Protein AF-A0A1Y1IN72-F1 (afdb_monomer)

Mean predicted aligned error: 14.75 Å

Foldseek 3Di:
DVVQCPDPVSVVVVVVVVVLVVVVVVVVVVCVVVVVDDPDPPQFDLRPQWAFPVGDRLQVQLVNGQVLLQCLLCVQQPPDDGQHFPDSLLLLQLLEDPQLVVGTRHPHHLQVLLVQLLVLLLVLLLVVLCVVCVPDDPVLSVLLSCVCLDLVNQLVSLVVSVSLSRRRHDPVCVVVVVSNDSNSSSSSSSSSSSSCCSGPNSVSSNSRCVSSVVPDDCPVSVPPLVLLVVQQLLLVLVQVVCVVVVQADPVFRVLSGWDKDFPDWDQDPVRAIWTKIFIGHNNDTQAIAIDSDPVSRVSRNSVSSVVSCVVPNDDQGQTPVGTDGDDPVRSVVSSVD

Solvent-accessible surface area (backbone atoms only — not comparable to full-atom values): 18357 Å² total; per-residue (Å²): 112,72,78,55,64,73,35,71,67,51,42,49,52,50,50,52,52,50,51,52,54,47,52,50,51,51,50,54,49,53,31,49,75,68,68,62,66,76,92,65,90,52,82,82,65,77,66,87,62,40,41,31,96,86,69,51,49,56,42,67,79,25,60,54,45,59,68,46,50,36,46,38,58,34,67,65,45,66,97,60,89,78,64,73,83,82,55,62,67,50,49,53,18,14,30,20,42,66,64,22,60,82,65,35,57,63,94,55,45,16,68,70,28,19,62,51,5,48,56,52,48,48,54,50,51,52,51,52,50,51,71,75,41,76,90,58,55,69,76,55,54,52,52,49,48,54,59,58,74,29,49,74,45,35,18,46,52,21,52,76,51,46,43,52,54,39,50,39,56,30,70,70,45,52,77,68,43,44,51,72,32,46,64,53,25,22,48,35,38,25,1,42,46,21,28,39,34,76,66,65,27,68,70,48,39,44,55,52,45,48,49,59,57,72,69,50,88,55,71,79,64,70,54,76,66,58,23,50,59,54,49,41,50,52,35,49,49,52,49,52,54,36,38,75,69,70,40,39,51,99,90,57,56,74,52,46,46,73,42,78,44,76,79,48,72,47,82,40,97,80,87,42,58,21,29,33,19,33,24,30,39,59,88,38,76,46,22,52,19,68,23,79,43,62,75,56,3,44,26,39,2,23,42,37,24,48,50,42,32,73,76,69,45,66,70,66,38,82,40,84,84,41,73,44,71,71,53,67,77,56,51,55,50,58,74,74,108

Nearest PDB structures (foldseek):
  7r97-assembly1_B  TM=5.834E-01  e=1.270E-12  Escherichia coli K-12
  1o0w-assembly1_A  TM=5.438E-01  e=2.425E-12  Thermotoga maritima
  3o2r-assembly2_D  TM=9.043E-01  e=8.403E-08  Campylobacter jejuni subsp. jejuni NCTC 11168 = ATCC 700819
  3n3w-assembly1_B  TM=8.722E-01  e=5.369E-08  Campylobacter jejuni subsp. jejuni NCTC 11168 = ATCC 700819
  2a11-assembly1_A-2  TM=8.617E-01  e=1.773E-07  Mycobacterium tuberculosis

pLDDT: mean 80.73, std 16.39, range [38.78, 98.56]

Secondary structure (DSSP, 8-state):
-HHHHS-HHHHHHHHHHHHHHHHHHHHHHHHHHTT---SS--TT---TT-B-TTS-BHHHHTT-SHHHHHHHHTSS--SSPPP--S-HHHHHHHTB-GGGGGTS--S--SHHHHHHHHHHHHHHHHHHHHHH-TTS-HHHHHHHHHHHSSHHHHHHHHHHHTHHHH-B--HHHHHTTGGG-HHHHHHHHHHHHHHHHHHH-HHHHHHHHHHHHHTS--HHHHS---HHHHHHHHHHHHHHHHHHTTS--TTS-GGGS-EEEEEEEEE-TTSSEEEEEEEEETTEEEEEEEESSHHHHHHHHHHHHHHHHHHH-SPPEEETTEEEPPPHHHHHHHHH-

Organism: Klebsormidium nitens (NCBI:txid105231)

InterPro domains:
  IPR000999 Ribonuclease III domain [PF14622] (91-210)
  IPR000999 Ribonuclease III domain [PS00517] (111-119)
  IPR000999 Ribonuclease III domain [PS50142] (70-201)
  IPR000999 Ribonuclease III domain [SM00535] (89-222)
  IPR000999 Ribonuclease III domain [cd00593] (91-213)
  IPR011907 Ribonuclease III [MF_00104] (73-306)
  IPR014720 Double-stranded RNA-binding domain [PS50137] (226-311)
  IPR036389 Ribonuclease III, endonuclease domain superfamily [G3DSA:1.10.1520.10] (85-217)
  IPR036389 Ribonuclease III, endonuclease domain superfamily [SSF69065] (83-214)

Structure (mmCIF, N/CA/C/O backbone):
data_AF-A0A1Y1IN72-F1
#
_entry.id   AF-A0A1Y1IN72-F1
#
loop_
_atom_site.group_PDB
_atom_site.id
_atom_site.type_symbol
_atom_site.label_atom_id
_atom_site.label_alt_id
_atom_site.label_comp_id
_atom_site.label_asym_id
_atom_site.label_entity_id
_atom_site.label_seq_id
_atom_site.pdbx_PDB_ins_code
_atom_site.Cartn_x
_atom_site.Cartn_y
_atom_site.Cartn_z
_atom_site.occupancy
_atom_site.B_iso_or_equiv
_atom_site.auth_seq_id
_atom_site.auth_comp_id
_atom_site.auth_asym_id
_atom_site.auth_atom_id
_atom_site.pdbx_PDB_model_num
ATOM 1 N N . MET A 1 1 ? -21.114 24.548 -24.975 1.00 48.91 1 MET A N 1
ATOM 2 C CA . MET A 1 1 ? -19.750 25.076 -24.731 1.00 48.91 1 MET A CA 1
ATOM 3 C C . MET A 1 1 ? -19.696 26.055 -23.565 1.00 48.91 1 MET A C 1
ATOM 5 O O . MET A 1 1 ? -19.002 25.725 -22.622 1.00 48.91 1 MET A O 1
ATOM 9 N N . ARG A 1 2 ? -20.436 27.182 -23.555 1.00 53.28 2 ARG A N 1
ATOM 10 C CA . ARG A 1 2 ? -20.442 28.113 -22.397 1.00 53.28 2 ARG A CA 1
ATOM 11 C C . ARG A 1 2 ? -20.859 27.447 -21.072 1.00 53.28 2 ARG A C 1
ATOM 13 O O . ARG A 1 2 ? -20.099 27.508 -20.126 1.00 53.28 2 ARG A O 1
ATOM 20 N N . ALA A 1 3 ? -21.935 26.657 -21.068 1.00 53.91 3 ALA A N 1
ATOM 21 C CA . ALA A 1 3 ? -22.391 25.939 -19.867 1.00 53.91 3 ALA A CA 1
ATOM 22 C C . ALA A 1 3 ? -21.428 24.852 -19.326 1.00 53.91 3 ALA A C 1
ATOM 24 O O . ALA A 1 3 ? -21.566 24.446 -18.182 1.00 53.91 3 ALA A O 1
ATOM 25 N N . LEU A 1 4 ? -20.462 24.370 -20.127 1.00 53.22 4 LEU A N 1
ATOM 26 C CA . LEU A 1 4 ? -19.421 23.428 -19.666 1.00 53.22 4 LEU A CA 1
ATOM 27 C C . LEU A 1 4 ? -18.226 24.151 -19.023 1.00 53.22 4 LEU A C 1
ATOM 29 O O . LEU A 1 4 ? -17.441 23.521 -18.327 1.00 53.22 4 LEU A O 1
ATOM 33 N N . LEU A 1 5 ? -18.063 25.452 -19.280 1.00 57.41 5 LEU A N 1
ATOM 34 C CA . LEU A 1 5 ? -16.986 26.274 -18.720 1.00 57.41 5 LEU A CA 1
ATOM 35 C C . LEU A 1 5 ? -17.396 26.956 -17.405 1.00 57.41 5 LEU A C 1
ATOM 37 O O . LEU A 1 5 ? -16.531 27.462 -16.703 1.00 57.41 5 LEU A O 1
ATOM 41 N N . ASP A 1 6 ? -18.683 26.947 -17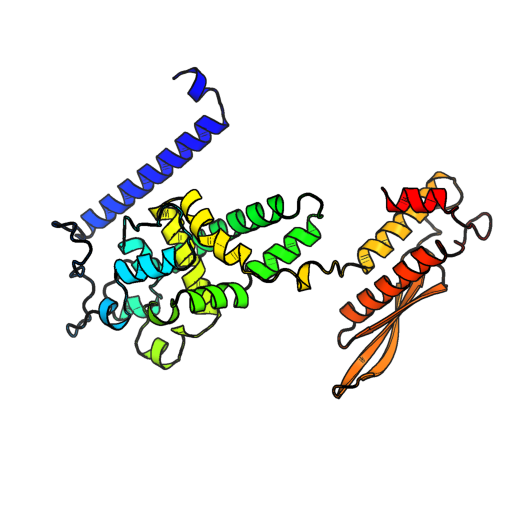.057 1.00 67.69 6 ASP A N 1
ATOM 42 C CA . ASP A 1 6 ? -19.187 27.527 -15.806 1.00 67.69 6 ASP A CA 1
ATOM 43 C C . ASP A 1 6 ? -19.189 26.521 -14.636 1.00 67.69 6 ASP A C 1
ATOM 45 O O . ASP A 1 6 ? -19.390 26.915 -13.489 1.00 67.69 6 ASP A O 1
ATOM 49 N N . ASP A 1 7 ? -18.944 25.230 -14.900 1.00 81.50 7 ASP A N 1
ATOM 50 C CA . ASP A 1 7 ? -18.798 24.201 -13.866 1.00 81.50 7 ASP A CA 1
ATOM 51 C C . ASP A 1 7 ? -17.334 24.121 -13.377 1.00 81.50 7 ASP A C 1
ATOM 53 O O . ASP A 1 7 ? -16.448 23.731 -14.150 1.00 81.50 7 ASP A O 1
ATOM 57 N N . PRO A 1 8 ? -17.049 24.441 -12.098 1.00 72.94 8 PRO A N 1
ATOM 58 C CA . PRO A 1 8 ? -15.687 24.459 -11.560 1.00 72.94 8 PRO A CA 1
ATOM 59 C C . PRO A 1 8 ? -14.971 23.108 -11.676 1.00 72.94 8 PRO A C 1
ATOM 61 O O . PRO A 1 8 ? -13.752 23.063 -11.851 1.00 72.94 8 PRO A O 1
ATOM 64 N N . ILE A 1 9 ? -15.722 22.003 -11.603 1.00 72.12 9 ILE A N 1
ATOM 65 C CA . ILE A 1 9 ? -15.181 20.641 -11.678 1.00 72.12 9 ILE A CA 1
ATOM 66 C C . ILE A 1 9 ? -14.747 20.324 -13.112 1.00 72.12 9 ILE A C 1
ATOM 68 O O . ILE A 1 9 ? -13.637 19.834 -13.334 1.00 72.12 9 ILE A O 1
ATOM 72 N N . THR A 1 10 ? -15.581 20.657 -14.095 1.00 71.06 10 THR A N 1
ATOM 73 C CA . THR A 1 10 ? -15.263 20.508 -15.520 1.00 71.06 10 THR A CA 1
ATOM 74 C C . THR A 1 10 ? -14.074 21.381 -15.919 1.00 71.06 10 THR A C 1
ATOM 76 O O . THR A 1 10 ? -13.185 20.916 -16.638 1.00 71.06 10 THR A O 1
ATOM 79 N N . LEU A 1 11 ? -13.998 22.616 -15.412 1.00 73.50 11 LEU A N 1
ATOM 80 C CA . LEU A 1 11 ? -12.869 23.508 -15.674 1.00 73.50 11 LEU A CA 1
ATOM 81 C C . LEU A 1 11 ? -11.555 22.937 -15.114 1.00 73.50 11 LEU A C 1
ATOM 83 O O . LEU A 1 11 ? -10.528 22.956 -15.794 1.00 73.50 11 LEU A O 1
ATOM 87 N N . PHE A 1 12 ? -11.597 22.365 -13.906 1.00 73.38 12 PHE A N 1
ATOM 88 C CA . PHE A 1 12 ? -10.446 21.705 -13.290 1.00 73.38 12 PHE A CA 1
ATOM 89 C C . PHE A 1 12 ? -10.018 20.447 -14.059 1.00 73.38 12 PHE A C 1
ATOM 91 O O . PHE A 1 12 ? -8.829 20.244 -14.304 1.00 73.38 12 PHE A O 1
ATOM 98 N N . ALA A 1 13 ? -10.972 19.625 -14.503 1.00 64.19 13 ALA A N 1
ATOM 99 C CA . ALA A 1 13 ? -10.691 18.440 -15.312 1.00 64.19 13 ALA A CA 1
ATOM 100 C C . ALA A 1 13 ? -10.056 18.803 -16.667 1.00 64.19 13 ALA A C 1
ATOM 102 O O . ALA A 1 13 ? -9.083 18.173 -17.085 1.00 64.19 13 ALA A O 1
ATOM 103 N N . LEU A 1 14 ? -10.551 19.853 -17.331 1.00 71.12 14 LEU A N 1
ATOM 104 C CA . LEU A 1 14 ? -9.969 20.373 -18.571 1.00 71.12 14 LEU A CA 1
ATOM 105 C C . LEU A 1 14 ? -8.564 20.944 -18.349 1.00 71.12 14 LEU A C 1
ATOM 107 O O . LEU A 1 14 ? -7.672 20.681 -19.156 1.00 71.12 14 LEU A O 1
ATOM 111 N N . ALA A 1 15 ? -8.338 21.661 -17.246 1.00 66.31 15 ALA A N 1
ATOM 112 C CA . ALA A 1 15 ? -7.015 22.160 -16.879 1.00 66.31 15 ALA A CA 1
ATOM 113 C C . ALA A 1 15 ? -6.028 21.009 -16.620 1.00 66.31 15 ALA A C 1
ATOM 115 O O . ALA A 1 15 ? -4.909 21.033 -17.130 1.00 66.31 15 ALA A O 1
ATOM 116 N N . ALA A 1 16 ? -6.448 19.958 -15.910 1.00 56.78 16 ALA A N 1
ATOM 117 C CA . ALA A 1 16 ? -5.628 18.770 -15.680 1.00 56.78 16 ALA A CA 1
ATOM 118 C C . ALA A 1 16 ? -5.287 18.041 -16.993 1.00 56.78 16 ALA A C 1
ATOM 120 O O . ALA A 1 16 ? -4.131 17.682 -17.222 1.00 56.78 16 ALA A O 1
ATOM 121 N N . LEU A 1 17 ? -6.260 17.877 -17.897 1.00 61.91 17 LEU A N 1
ATOM 122 C CA . LEU A 1 17 ? -6.035 17.296 -19.225 1.00 61.91 17 LEU A CA 1
ATOM 123 C C . LEU A 1 17 ? -5.088 18.150 -20.077 1.00 61.91 17 LEU A C 1
ATOM 125 O O . LEU A 1 17 ? -4.218 17.600 -20.754 1.00 61.91 17 LEU A O 1
ATOM 129 N N . ALA A 1 18 ? -5.211 19.478 -20.015 1.00 64.44 18 ALA A N 1
ATOM 130 C CA . ALA A 1 18 ? -4.317 20.405 -20.700 1.00 64.44 18 ALA A CA 1
ATOM 131 C C . ALA A 1 18 ? -2.887 20.332 -20.148 1.00 64.44 18 ALA A C 1
ATOM 133 O O . ALA A 1 18 ? -1.939 20.301 -20.930 1.00 64.44 18 ALA A O 1
ATOM 134 N N . VAL A 1 19 ? -2.717 20.217 -18.825 1.00 55.34 19 VAL A N 1
ATOM 135 C CA . VAL A 1 19 ? -1.407 20.004 -18.189 1.00 55.34 19 VAL A CA 1
ATOM 136 C C . VAL A 1 19 ? -0.806 18.668 -18.625 1.00 55.34 19 VAL A C 1
ATOM 138 O O . VAL A 1 19 ? 0.358 18.630 -19.013 1.00 55.34 19 VAL A O 1
ATOM 141 N N . ILE A 1 20 ? -1.583 17.582 -18.654 1.00 51.62 20 ILE A N 1
ATOM 142 C CA . ILE A 1 20 ? -1.108 16.270 -19.128 1.00 51.62 20 ILE A CA 1
ATOM 143 C C . ILE A 1 20 ? -0.699 16.338 -20.608 1.00 51.62 20 ILE A C 1
ATOM 145 O O . ILE A 1 20 ? 0.371 15.852 -20.980 1.00 51.62 20 ILE A O 1
ATOM 149 N N . ALA A 1 21 ? -1.512 16.964 -21.463 1.00 51.59 21 ALA A N 1
ATOM 150 C CA . ALA A 1 21 ? -1.203 17.142 -22.882 1.00 51.59 21 ALA A CA 1
ATOM 151 C C . ALA A 1 21 ? 0.044 18.018 -23.095 1.00 51.59 21 ALA A C 1
ATOM 153 O O . ALA A 1 21 ? 0.902 17.693 -23.922 1.00 51.59 21 ALA A O 1
ATOM 154 N N . TYR A 1 22 ? 0.189 19.087 -22.311 1.00 57.00 22 TYR A N 1
ATOM 155 C CA . TYR A 1 22 ? 1.360 19.955 -22.324 1.00 57.00 22 TYR A CA 1
ATOM 156 C C . TYR A 1 22 ? 2.619 19.206 -21.883 1.00 57.00 22 TYR A C 1
ATOM 158 O O . TYR A 1 22 ? 3.624 19.241 -22.588 1.00 57.00 22 TYR A O 1
ATOM 166 N N . MET A 1 23 ? 2.554 18.450 -20.785 1.00 48.09 23 MET A N 1
ATOM 167 C CA . MET A 1 23 ? 3.674 17.643 -20.293 1.00 48.09 23 MET A CA 1
ATOM 168 C C . MET A 1 23 ? 4.085 16.564 -21.299 1.00 48.09 23 MET A C 1
ATOM 170 O O . MET A 1 23 ? 5.278 16.365 -21.515 1.00 48.09 23 MET A O 1
ATOM 174 N N . ARG A 1 24 ? 3.127 15.933 -21.992 1.00 49.78 24 ARG A N 1
ATOM 175 C CA . ARG A 1 24 ? 3.407 15.006 -23.105 1.00 49.78 24 ARG A CA 1
ATOM 176 C C . ARG A 1 24 ? 4.110 15.699 -24.269 1.00 49.78 24 ARG A C 1
ATOM 178 O O . ARG A 1 24 ? 5.069 15.162 -24.815 1.00 49.78 24 ARG A O 1
ATOM 185 N N . THR A 1 25 ? 3.661 16.896 -24.634 1.00 56.47 25 THR A N 1
ATOM 186 C CA . THR A 1 25 ? 4.269 17.683 -25.719 1.00 56.47 25 THR A CA 1
ATOM 187 C C . THR A 1 25 ? 5.685 18.123 -25.353 1.00 56.47 25 THR A C 1
ATOM 189 O O . THR A 1 25 ? 6.600 18.008 -26.164 1.00 56.47 25 THR A O 1
ATOM 192 N N . LEU A 1 26 ? 5.886 18.564 -24.110 1.00 52.09 26 LEU A N 1
ATOM 193 C CA . LEU A 1 26 ? 7.187 18.941 -23.571 1.00 52.09 26 LEU A CA 1
ATOM 194 C C . LEU A 1 26 ? 8.136 17.738 -23.518 1.00 52.09 26 LEU A C 1
ATOM 196 O O . LEU A 1 26 ? 9.304 17.866 -23.871 1.00 52.09 26 LEU A O 1
ATOM 200 N N . HIS A 1 27 ? 7.639 16.563 -23.120 1.00 48.53 27 HIS A N 1
ATOM 201 C CA . HIS A 1 27 ? 8.434 15.339 -23.091 1.00 48.53 27 HIS A CA 1
ATOM 202 C C . HIS A 1 27 ? 8.863 14.907 -24.499 1.00 48.53 27 HIS A C 1
ATOM 204 O O . HIS A 1 27 ? 10.045 14.659 -24.718 1.00 48.53 27 HIS A O 1
ATOM 210 N N . ARG A 1 28 ? 7.942 14.925 -25.475 1.00 52.75 28 ARG A N 1
ATOM 211 C CA . ARG A 1 28 ? 8.256 14.664 -26.892 1.00 52.75 28 ARG A CA 1
ATOM 212 C C . ARG A 1 28 ? 9.278 15.653 -27.456 1.00 52.75 28 ARG A C 1
ATOM 214 O O . ARG A 1 28 ? 10.201 15.234 -28.143 1.00 52.75 28 ARG A O 1
ATOM 221 N N . ARG A 1 29 ? 9.148 16.949 -27.142 1.00 53.38 29 ARG A N 1
ATOM 222 C CA . ARG A 1 29 ? 10.123 17.972 -27.558 1.00 53.38 29 ARG A CA 1
ATOM 223 C C . ARG A 1 29 ? 11.502 17.728 -26.963 1.00 53.38 29 ARG A C 1
ATOM 225 O O . ARG A 1 29 ? 12.465 17.732 -27.709 1.00 53.38 29 ARG A O 1
ATOM 232 N N . ARG A 1 30 ? 11.590 17.430 -25.665 1.00 49.25 30 ARG A N 1
ATOM 233 C CA . ARG A 1 30 ? 12.869 17.107 -25.012 1.00 49.25 30 ARG A CA 1
ATOM 234 C C . ARG A 1 30 ? 13.529 15.864 -25.603 1.00 49.25 30 ARG A C 1
ATOM 236 O O . ARG A 1 30 ? 14.742 15.851 -25.751 1.00 49.25 30 ARG A O 1
ATOM 243 N N . ARG A 1 31 ? 12.742 14.849 -25.981 1.00 50.00 31 ARG A N 1
ATOM 244 C CA . ARG A 1 31 ? 13.251 13.673 -26.706 1.00 50.00 31 ARG A CA 1
ATOM 245 C C . ARG A 1 31 ? 13.804 14.060 -28.075 1.00 50.00 31 ARG A C 1
ATOM 247 O O . ARG A 1 31 ? 14.922 13.682 -28.398 1.00 50.00 31 ARG A O 1
ATOM 254 N N . ALA A 1 32 ? 13.070 14.870 -28.835 1.00 50.75 32 ALA A N 1
ATOM 255 C CA . ALA A 1 32 ? 13.538 15.355 -30.130 1.00 50.75 32 ALA A CA 1
ATOM 256 C C . ALA A 1 32 ? 14.806 16.226 -30.019 1.00 50.75 32 ALA A C 1
ATOM 258 O O . ALA A 1 32 ? 15.743 16.041 -30.787 1.00 50.75 32 ALA A O 1
ATOM 259 N N . GLU A 1 33 ? 14.867 17.124 -29.033 1.00 48.84 33 GLU A N 1
ATOM 260 C CA . GLU A 1 33 ? 16.035 17.968 -28.731 1.00 48.84 33 GLU A CA 1
ATOM 261 C C . GLU A 1 33 ? 17.254 17.147 -28.280 1.00 48.84 33 GLU A C 1
ATOM 263 O O . GLU A 1 33 ? 18.386 17.520 -28.573 1.00 48.84 33 GLU A O 1
ATOM 268 N N . ALA A 1 34 ? 17.031 16.009 -27.617 1.00 45.97 34 ALA A N 1
ATOM 269 C CA . ALA A 1 34 ? 18.073 15.060 -27.225 1.00 45.97 34 ALA A CA 1
ATOM 270 C C . ALA A 1 34 ? 18.496 14.098 -28.357 1.00 45.97 34 ALA A C 1
ATOM 272 O O . ALA A 1 34 ? 19.296 13.198 -28.116 1.00 45.97 34 ALA A O 1
ATOM 273 N N . GLY A 1 35 ? 17.959 14.249 -29.575 1.00 40.69 35 GLY A N 1
ATOM 274 C CA . GLY A 1 35 ? 18.238 13.347 -30.700 1.00 40.69 35 GLY A CA 1
ATOM 275 C C . GLY A 1 35 ? 17.588 11.962 -30.576 1.00 40.69 35 GLY A C 1
ATOM 276 O O . GLY A 1 35 ? 17.903 11.067 -31.352 1.00 40.69 35 GLY A O 1
ATOM 277 N N . LEU A 1 36 ? 16.664 11.785 -29.627 1.00 43.84 36 LEU A N 1
ATOM 278 C CA . LEU A 1 36 ? 15.915 10.552 -29.358 1.00 43.84 36 LEU A CA 1
ATOM 279 C C . LEU A 1 36 ? 14.635 10.504 -30.209 1.00 43.84 36 LEU A C 1
ATOM 281 O O . LEU A 1 36 ? 13.522 10.415 -29.675 1.00 43.84 36 LEU A O 1
ATOM 285 N N . VAL A 1 37 ? 14.789 10.657 -31.526 1.00 48.25 37 VAL A N 1
ATOM 286 C CA . VAL A 1 37 ? 13.691 10.577 -32.498 1.00 48.25 37 VAL A CA 1
ATOM 287 C C . VAL A 1 37 ? 13.709 9.185 -33.106 1.00 48.25 37 VAL A C 1
ATOM 289 O O . VAL A 1 37 ? 14.650 8.854 -33.819 1.00 48.25 37 VAL A O 1
ATOM 292 N N . ASP A 1 38 ? 12.682 8.390 -32.819 1.00 47.81 38 ASP A N 1
ATOM 293 C CA . ASP A 1 38 ? 12.503 7.089 -33.457 1.00 47.81 38 ASP A CA 1
ATOM 294 C C . ASP A 1 38 ? 11.813 7.289 -34.821 1.00 47.81 38 ASP A C 1
ATOM 296 O O . ASP A 1 38 ? 10.693 7.814 -34.844 1.00 47.81 38 ASP A O 1
ATOM 300 N N . PRO A 1 39 ? 12.471 6.999 -35.961 1.00 41.59 39 PRO A N 1
ATOM 301 C CA . PRO A 1 39 ? 11.889 7.202 -37.289 1.00 41.59 39 PRO A CA 1
ATOM 302 C C . PRO A 1 39 ? 10.848 6.138 -37.648 1.00 41.59 39 PRO A C 1
ATOM 304 O O . PRO A 1 39 ? 9.952 6.419 -38.441 1.00 41.59 39 PRO A O 1
ATOM 307 N N . ASP A 1 40 ? 10.957 4.955 -37.045 1.00 42.38 40 ASP A N 1
ATOM 308 C CA . ASP A 1 40 ? 10.068 3.821 -37.238 1.00 42.38 40 ASP A CA 1
ATOM 309 C C . ASP A 1 40 ? 9.605 3.381 -35.852 1.00 42.38 40 ASP A C 1
ATOM 311 O O . ASP A 1 40 ? 10.373 2.826 -35.078 1.00 42.38 40 ASP A O 1
ATOM 315 N N . ASP A 1 41 ? 8.342 3.662 -35.542 1.00 44.94 41 ASP A N 1
ATOM 316 C CA . ASP A 1 41 ? 7.615 3.298 -34.317 1.00 44.94 41 ASP A CA 1
ATOM 317 C C . ASP A 1 41 ? 7.441 1.756 -34.229 1.00 44.94 41 ASP A C 1
ATOM 319 O O . ASP A 1 41 ? 6.328 1.236 -34.115 1.00 44.94 41 ASP A O 1
ATOM 323 N N . ASP A 1 42 ? 8.535 1.004 -34.384 1.00 42.81 42 ASP A N 1
ATOM 324 C CA . ASP A 1 42 ? 8.594 -0.445 -34.286 1.00 42.81 42 ASP A CA 1
ATOM 325 C C . ASP A 1 42 ? 8.542 -0.817 -32.796 1.00 42.81 42 ASP A C 1
ATOM 327 O O . ASP A 1 42 ? 9.438 -0.483 -32.019 1.00 42.81 42 ASP A O 1
ATOM 331 N N . PRO A 1 43 ? 7.474 -1.497 -32.349 1.00 39.78 43 PRO A N 1
ATOM 332 C CA . PRO A 1 43 ? 7.294 -1.856 -30.949 1.00 39.78 43 PRO A CA 1
ATOM 333 C C . PRO A 1 43 ? 8.396 -2.764 -30.377 1.00 39.78 43 PRO A C 1
ATOM 335 O O . PRO A 1 43 ? 8.443 -2.880 -29.146 1.00 39.78 43 PRO A O 1
ATOM 338 N N . ASP A 1 44 ? 9.232 -3.365 -31.234 1.00 38.78 44 ASP A N 1
ATOM 339 C CA . ASP A 1 44 ? 10.377 -4.213 -30.892 1.00 38.78 44 ASP A CA 1
ATOM 340 C C . ASP A 1 44 ? 11.745 -3.598 -31.281 1.00 38.78 44 ASP A C 1
ATOM 342 O O . ASP A 1 44 ? 12.776 -4.247 -31.068 1.00 38.78 44 ASP A O 1
ATOM 346 N N . SER A 1 45 ? 11.813 -2.355 -31.790 1.00 41.59 45 SER A N 1
ATOM 347 C CA . SER A 1 45 ? 13.109 -1.734 -32.088 1.00 41.59 45 SER A CA 1
ATOM 348 C C . SER A 1 45 ? 13.879 -1.456 -30.797 1.00 41.59 45 SER A C 1
ATOM 350 O O . SER A 1 45 ? 13.466 -0.740 -29.877 1.00 41.59 45 SER A O 1
ATOM 352 N N . ILE A 1 46 ? 15.051 -2.076 -30.703 1.00 43.44 46 ILE A N 1
ATOM 353 C CA . ILE A 1 46 ? 16.009 -1.797 -29.644 1.00 43.44 46 ILE A CA 1
ATOM 354 C C . ILE A 1 46 ? 16.571 -0.409 -29.925 1.00 43.44 46 ILE A C 1
ATOM 356 O O . ILE A 1 46 ? 17.414 -0.225 -30.799 1.00 43.44 46 ILE A O 1
ATOM 360 N N . ASP A 1 47 ? 16.073 0.564 -29.169 1.00 46.59 47 ASP A N 1
ATOM 361 C CA . ASP A 1 47 ? 16.593 1.924 -29.087 1.00 46.59 47 ASP A CA 1
ATOM 362 C C . ASP A 1 47 ? 18.135 1.903 -29.028 1.00 46.59 47 ASP A C 1
ATOM 364 O O . ASP A 1 47 ? 18.736 1.451 -28.044 1.00 46.59 47 ASP A O 1
ATOM 368 N N . ALA A 1 48 ? 18.770 2.384 -30.103 1.00 38.94 48 ALA A N 1
ATOM 369 C CA . ALA A 1 48 ? 20.220 2.377 -30.321 1.00 38.94 48 ALA A CA 1
ATOM 370 C C . ALA A 1 48 ? 21.012 3.163 -29.256 1.00 38.94 48 ALA A C 1
ATOM 372 O O . ALA A 1 48 ? 22.242 3.135 -29.240 1.00 38.94 48 ALA A O 1
ATOM 373 N N . THR A 1 49 ? 20.324 3.841 -28.336 1.00 42.47 49 THR A N 1
ATOM 374 C CA . THR A 1 49 ? 20.928 4.543 -27.204 1.00 42.47 49 THR A CA 1
ATOM 375 C C . THR A 1 49 ? 21.292 3.651 -26.018 1.00 42.47 49 THR A C 1
ATOM 377 O O . THR A 1 49 ? 21.882 4.158 -25.078 1.00 42.47 49 THR A O 1
ATOM 380 N N . LYS A 1 50 ? 21.004 2.340 -26.019 1.00 53.06 50 LYS A N 1
ATOM 381 C CA . LYS A 1 50 ? 21.070 1.503 -24.792 1.00 53.06 50 LYS A CA 1
ATOM 382 C C . LYS A 1 50 ? 22.065 0.350 -24.876 1.00 53.06 50 LYS A C 1
ATOM 384 O O . LYS A 1 50 ? 21.816 -0.766 -24.411 1.00 53.06 50 LYS A O 1
ATOM 389 N N . ILE A 1 51 ? 23.207 0.653 -25.474 1.00 51.44 51 ILE A N 1
ATOM 390 C CA . ILE A 1 51 ? 24.346 -0.241 -25.630 1.00 51.44 51 ILE A CA 1
ATOM 391 C C . ILE A 1 51 ? 25.375 0.125 -24.551 1.00 51.44 51 ILE A C 1
ATOM 393 O O . ILE A 1 51 ? 25.675 1.301 -24.340 1.00 51.44 51 ILE A O 1
ATOM 397 N N . ARG A 1 52 ? 25.923 -0.870 -23.846 1.00 49.94 52 ARG A N 1
ATOM 398 C CA . ARG A 1 52 ? 27.166 -0.691 -23.085 1.00 49.94 52 ARG A CA 1
ATOM 399 C C . ARG A 1 52 ? 28.244 -0.087 -23.981 1.00 49.94 52 ARG A C 1
ATOM 401 O O . ARG A 1 52 ? 28.266 -0.327 -25.183 1.00 49.94 52 ARG A O 1
ATOM 408 N N . SER A 1 53 ? 29.243 0.544 -23.377 1.00 47.16 53 SER A N 1
ATOM 409 C CA . SER A 1 53 ? 30.493 0.876 -24.074 1.00 47.16 53 SER A CA 1
ATOM 410 C C . SER A 1 53 ? 31.159 -0.333 -24.765 1.00 47.16 53 SER A C 1
ATOM 412 O O . SER A 1 53 ? 31.936 -0.136 -25.695 1.00 47.16 53 SER A O 1
ATOM 414 N N . ASP A 1 54 ? 30.835 -1.567 -24.350 1.00 49.25 54 ASP A N 1
ATOM 415 C CA . ASP A 1 54 ? 31.317 -2.839 -24.912 1.00 49.25 54 ASP A CA 1
ATOM 416 C C . ASP A 1 54 ? 30.396 -3.497 -25.968 1.00 49.25 54 ASP A C 1
ATOM 418 O O . ASP A 1 54 ? 30.723 -4.578 -26.460 1.00 49.25 54 ASP A O 1
ATOM 422 N N . GLY A 1 55 ? 29.257 -2.888 -26.326 1.00 47.62 55 GLY A N 1
ATOM 423 C CA . GLY A 1 55 ? 28.350 -3.428 -27.348 1.00 47.62 55 GLY A CA 1
ATOM 424 C C . GLY A 1 55 ? 27.148 -4.238 -26.835 1.00 47.62 55 GLY A C 1
ATOM 425 O O . GLY A 1 55 ? 26.281 -4.582 -27.634 1.00 47.62 55 GLY A O 1
ATOM 426 N N . ARG A 1 56 ? 27.047 -4.554 -25.533 1.00 52.50 56 ARG A N 1
ATOM 427 C CA . ARG A 1 56 ? 25.927 -5.356 -24.986 1.00 52.50 56 ARG A CA 1
ATOM 428 C C . ARG A 1 56 ? 24.676 -4.525 -24.690 1.00 52.50 56 ARG A C 1
ATOM 430 O O . ARG A 1 56 ? 24.769 -3.455 -24.089 1.00 52.50 56 ARG A O 1
ATOM 437 N N . VAL A 1 57 ? 23.500 -5.061 -25.020 1.00 62.19 57 VAL A N 1
ATOM 438 C CA . VAL A 1 57 ? 22.200 -4.423 -24.757 1.00 62.19 57 VAL A CA 1
ATOM 439 C C . VAL A 1 57 ? 21.701 -4.814 -23.361 1.00 62.19 57 VAL A C 1
ATOM 441 O O . VAL A 1 57 ? 21.305 -5.953 -23.116 1.00 62.19 57 VAL A O 1
ATOM 444 N N . LEU A 1 58 ? 21.713 -3.867 -22.417 1.00 66.12 58 LEU A N 1
ATOM 445 C CA . LEU A 1 58 ? 21.300 -4.123 -21.027 1.00 66.12 58 LEU A CA 1
ATOM 446 C C . LEU A 1 58 ? 19.837 -4.571 -20.922 1.00 66.12 58 LEU A C 1
ATOM 448 O O . LEU A 1 58 ? 19.499 -5.414 -20.092 1.00 66.12 58 LEU A O 1
ATOM 452 N N . LEU A 1 59 ? 18.973 -3.995 -21.757 1.00 63.84 59 LEU A N 1
ATOM 453 C CA . LEU A 1 59 ? 17.543 -4.283 -21.736 1.00 63.84 59 LEU A CA 1
ATOM 454 C C . LEU A 1 59 ? 17.255 -5.755 -22.042 1.00 63.84 59 LEU A C 1
ATOM 456 O O . LEU A 1 59 ? 16.470 -6.372 -21.329 1.00 63.84 59 LEU A O 1
ATOM 460 N N . GLU A 1 60 ? 17.937 -6.342 -23.026 1.00 64.44 60 GLU A N 1
ATOM 461 C CA . GLU A 1 60 ? 17.801 -7.766 -23.352 1.00 64.44 60 GLU A CA 1
ATOM 462 C C . GLU A 1 60 ? 18.274 -8.650 -22.195 1.00 64.44 60 GLU A C 1
ATOM 464 O O . GLU A 1 60 ? 17.570 -9.573 -21.785 1.00 64.44 60 GLU A O 1
ATOM 469 N N . ALA A 1 61 ? 19.426 -8.319 -21.600 1.00 67.81 61 ALA A N 1
ATOM 470 C CA . ALA A 1 61 ? 19.988 -9.062 -20.472 1.00 67.81 61 ALA A CA 1
ATOM 471 C C . ALA A 1 61 ? 19.080 -9.053 -19.228 1.00 67.81 61 ALA A C 1
ATOM 473 O O . ALA A 1 61 ? 19.151 -9.957 -18.395 1.00 67.81 61 ALA A O 1
ATOM 474 N N . ARG A 1 62 ? 18.231 -8.030 -19.095 1.00 79.25 62 ARG A N 1
ATOM 475 C CA . ARG A 1 62 ? 17.270 -7.858 -17.996 1.00 79.25 62 ARG A CA 1
ATOM 476 C C . ARG A 1 62 ? 15.826 -8.083 -18.440 1.00 79.25 62 ARG A C 1
ATOM 478 O O . ARG A 1 62 ? 14.894 -7.732 -17.727 1.00 79.25 62 ARG A O 1
ATOM 485 N N . ASN A 1 63 ? 15.625 -8.681 -19.615 1.00 76.38 63 ASN A N 1
ATOM 486 C CA . ASN A 1 63 ? 14.308 -9.027 -20.140 1.00 76.38 63 ASN A CA 1
ATOM 487 C C . ASN A 1 63 ? 13.324 -7.835 -20.143 1.00 76.38 63 ASN A C 1
ATOM 489 O O . ASN A 1 63 ? 12.134 -7.989 -19.861 1.00 76.38 63 ASN A O 1
ATOM 493 N N . VAL A 1 64 ? 13.813 -6.626 -20.430 1.00 81.56 64 VAL A N 1
ATOM 494 C CA . VAL A 1 64 ? 13.009 -5.404 -20.524 1.00 81.56 64 VAL A CA 1
ATOM 495 C C . VAL A 1 64 ? 12.644 -5.175 -21.986 1.00 81.56 64 VAL A C 1
ATOM 497 O O . VAL A 1 64 ? 13.440 -4.688 -22.780 1.00 81.56 64 VAL A O 1
ATOM 500 N N . SER A 1 65 ? 11.411 -5.528 -22.334 1.00 80.19 65 SER A N 1
ATOM 501 C CA . SER A 1 65 ? 10.811 -5.351 -23.655 1.00 80.19 65 SER A CA 1
ATOM 502 C C . SER A 1 65 ? 9.372 -4.869 -23.498 1.00 80.19 65 SER A C 1
ATOM 504 O O . SER A 1 65 ? 8.790 -4.961 -22.411 1.00 80.19 65 SER A O 1
ATOM 506 N N . ARG A 1 66 ? 8.748 -4.410 -24.588 1.00 82.31 66 ARG A N 1
ATOM 507 C CA . ARG A 1 66 ? 7.310 -4.108 -24.590 1.00 82.31 66 ARG A CA 1
ATOM 508 C C . ARG A 1 66 ? 6.497 -5.280 -24.062 1.00 82.31 66 ARG A C 1
ATOM 510 O O . ARG A 1 66 ? 5.657 -5.103 -23.185 1.00 82.31 66 ARG A O 1
ATOM 517 N N . ARG A 1 67 ? 6.779 -6.480 -24.573 1.00 83.06 67 ARG A N 1
ATOM 518 C CA . ARG A 1 67 ? 6.054 -7.703 -24.225 1.00 83.06 67 ARG A CA 1
ATOM 519 C C . ARG A 1 67 ? 6.140 -8.015 -22.735 1.00 83.06 67 ARG A C 1
ATOM 521 O O . ARG A 1 67 ? 5.138 -8.412 -22.147 1.00 83.06 67 ARG A O 1
ATOM 528 N N . THR A 1 68 ? 7.307 -7.849 -22.119 1.00 85.81 68 THR A N 1
ATOM 529 C CA . THR A 1 68 ? 7.490 -8.161 -20.693 1.00 85.81 68 THR A CA 1
ATOM 530 C C . THR A 1 68 ? 6.882 -7.098 -19.792 1.00 85.81 68 THR A C 1
ATOM 532 O O . THR A 1 68 ? 6.242 -7.449 -18.804 1.00 85.81 68 THR A O 1
ATOM 535 N N . ILE A 1 69 ? 6.967 -5.820 -20.173 1.00 88.62 69 ILE A N 1
ATOM 536 C CA . ILE A 1 69 ? 6.270 -4.728 -19.481 1.00 88.62 69 ILE A CA 1
ATOM 537 C C . ILE A 1 69 ? 4.752 -4.927 -19.573 1.00 88.62 69 ILE A C 1
ATOM 539 O O . ILE A 1 69 ? 4.061 -4.886 -18.559 1.00 88.62 69 ILE A O 1
ATOM 543 N N . GLU A 1 70 ? 4.216 -5.206 -20.762 1.00 91.00 70 GLU A N 1
ATOM 544 C CA . GLU A 1 70 ? 2.792 -5.501 -20.948 1.00 91.00 70 GLU A CA 1
ATOM 545 C C . GLU A 1 70 ? 2.351 -6.732 -20.155 1.00 91.00 70 GLU A C 1
ATOM 547 O O . GLU A 1 70 ? 1.276 -6.714 -19.550 1.00 91.00 70 GLU A O 1
ATOM 552 N N . ALA A 1 71 ? 3.170 -7.785 -20.125 1.00 90.50 71 ALA A N 1
ATOM 553 C CA . ALA A 1 71 ? 2.894 -8.979 -19.339 1.00 90.50 71 ALA A CA 1
ATOM 554 C C . ALA A 1 71 ? 2.855 -8.674 -17.836 1.00 90.50 71 ALA A C 1
ATOM 556 O O . ALA A 1 71 ? 1.930 -9.125 -17.165 1.00 90.50 71 ALA A O 1
ATOM 557 N N . ALA A 1 72 ? 3.797 -7.878 -17.321 1.00 93.44 72 ALA A N 1
ATOM 558 C CA . ALA A 1 72 ? 3.799 -7.444 -15.927 1.00 93.44 72 ALA A CA 1
ATOM 559 C C . ALA A 1 72 ? 2.546 -6.610 -15.613 1.00 93.44 72 ALA A C 1
ATOM 561 O O . ALA A 1 72 ? 1.769 -6.968 -14.731 1.00 93.44 72 ALA A O 1
ATOM 562 N N . LEU A 1 73 ? 2.271 -5.558 -16.391 1.00 93.69 73 LEU A N 1
ATOM 563 C CA . LEU A 1 73 ? 1.120 -4.674 -16.169 1.00 93.69 73 LEU A CA 1
ATOM 564 C C . LEU A 1 73 ? -0.223 -5.407 -16.222 1.00 93.69 73 LEU A C 1
ATOM 566 O O . LEU A 1 73 ? -1.144 -5.058 -15.489 1.00 93.69 73 LEU A O 1
ATOM 570 N N . ASN A 1 74 ? -0.348 -6.416 -17.084 1.00 93.31 74 ASN A N 1
ATOM 571 C CA . ASN A 1 74 ? -1.589 -7.168 -17.256 1.00 93.31 74 ASN A CA 1
ATOM 572 C C . ASN A 1 74 ? -1.621 -8.489 -16.486 1.00 93.31 74 ASN A C 1
ATOM 574 O O . ASN A 1 74 ? -2.584 -9.235 -16.640 1.00 93.31 74 ASN A O 1
ATOM 578 N N . ARG A 1 75 ? -0.615 -8.792 -15.656 1.00 91.62 75 ARG A N 1
ATOM 579 C CA . ARG A 1 75 ? -0.514 -10.083 -14.958 1.00 91.62 75 ARG A CA 1
ATOM 580 C C . ARG A 1 75 ? -1.758 -10.409 -14.133 1.00 91.62 75 ARG A C 1
ATOM 582 O O . ARG A 1 75 ? -2.170 -11.563 -14.074 1.00 91.62 75 ARG A O 1
ATOM 589 N N . PHE A 1 76 ? -2.334 -9.386 -13.506 1.00 86.38 76 PHE A N 1
ATOM 590 C CA . PHE A 1 76 ? -3.516 -9.503 -12.650 1.00 86.38 76 PHE A CA 1
ATOM 591 C C . PHE A 1 76 ? -4.730 -8.743 -13.187 1.00 86.38 76 PHE A C 1
ATOM 593 O O . PHE A 1 76 ? -5.791 -8.764 -12.569 1.00 86.38 76 PHE A O 1
ATOM 600 N N . VAL A 1 77 ? -4.596 -8.079 -14.336 1.00 83.69 77 VAL A N 1
ATOM 601 C CA . VAL A 1 77 ? -5.730 -7.435 -15.001 1.00 83.69 77 VAL A CA 1
ATOM 602 C C . VAL A 1 77 ? -6.560 -8.550 -15.638 1.00 83.69 77 VAL A C 1
ATOM 604 O O . VAL A 1 77 ? -6.062 -9.256 -16.511 1.00 83.69 77 VAL A O 1
ATOM 607 N N . GLY A 1 78 ? -7.794 -8.740 -15.157 1.00 73.94 78 GLY A N 1
ATOM 608 C CA . GLY A 1 78 ? -8.731 -9.740 -15.688 1.00 73.94 78 GLY A CA 1
ATOM 609 C C . GLY A 1 78 ? -9.213 -9.424 -17.111 1.00 73.94 78 GLY A C 1
ATOM 610 O O . GLY A 1 78 ? -8.581 -8.660 -17.836 1.00 73.94 78 GLY A O 1
ATOM 611 N N . ASP A 1 79 ? -10.380 -9.945 -17.499 1.00 68.38 79 ASP A N 1
ATOM 612 C CA . ASP A 1 79 ? -10.939 -9.854 -18.869 1.00 68.38 79 ASP A CA 1
ATOM 613 C C . ASP A 1 79 ? -11.328 -8.434 -19.344 1.00 68.38 79 ASP A C 1
ATOM 615 O O . ASP A 1 79 ? -11.967 -8.259 -20.382 1.00 68.38 79 ASP A O 1
ATOM 619 N N . GLY A 1 80 ? -10.959 -7.397 -18.591 1.00 70.12 80 GLY A N 1
ATOM 620 C CA . GLY A 1 80 ? -11.149 -6.007 -18.983 1.00 70.12 80 GLY A CA 1
ATOM 621 C C . GLY A 1 80 ? -10.208 -5.561 -20.105 1.00 70.12 80 GLY A C 1
ATOM 622 O O . GLY A 1 80 ? -9.371 -6.306 -20.616 1.00 70.12 80 GLY A O 1
ATOM 623 N N . GLU A 1 81 ? -10.318 -4.282 -20.473 1.00 82.62 81 GLU A N 1
ATOM 624 C CA . GLU A 1 81 ? -9.359 -3.647 -21.379 1.00 82.62 81 GLU A CA 1
ATOM 625 C C . GLU A 1 81 ? -7.930 -3.881 -20.858 1.00 82.62 81 GLU A C 1
ATOM 627 O O . GLU A 1 81 ? -7.672 -3.728 -19.661 1.00 82.62 81 GLU A O 1
ATOM 632 N N . ARG A 1 82 ? -6.995 -4.259 -21.737 1.00 88.38 82 ARG A N 1
ATOM 633 C CA . ARG A 1 82 ? -5.583 -4.450 -21.373 1.00 88.38 82 ARG A CA 1
ATOM 634 C C . ARG A 1 82 ? -4.858 -3.111 -21.273 1.00 88.38 82 ARG A C 1
ATOM 636 O O . ARG A 1 82 ? -5.169 -2.156 -21.980 1.00 88.38 82 ARG A O 1
ATOM 643 N N . LEU A 1 83 ? -3.892 -3.018 -20.371 1.00 91.69 83 LEU A N 1
ATOM 644 C CA . LEU A 1 83 ? -2.960 -1.898 -20.285 1.00 91.69 83 LEU A CA 1
ATOM 645 C C . LEU A 1 83 ? -1.931 -2.040 -21.405 1.00 91.69 83 LEU A C 1
ATOM 647 O O . LEU A 1 83 ? -1.197 -3.025 -21.441 1.00 91.69 83 LEU A O 1
ATOM 651 N N . ARG A 1 84 ? -1.908 -1.076 -22.326 1.00 90.06 84 ARG A N 1
ATOM 652 C CA . ARG A 1 84 ? -0.969 -1.032 -23.452 1.00 90.06 84 ARG A CA 1
ATOM 653 C C . ARG A 1 84 ? -0.073 0.201 -23.307 1.00 90.06 84 ARG A C 1
ATOM 655 O O . ARG A 1 84 ? -0.574 1.302 -23.551 1.00 90.06 84 ARG A O 1
ATOM 662 N N . PRO A 1 85 ? 1.194 0.040 -22.886 1.00 85.44 85 PRO A N 1
ATOM 663 C CA . PRO A 1 85 ? 2.187 1.105 -22.835 1.00 85.44 85 PRO A CA 1
ATOM 664 C C . PRO A 1 85 ? 2.257 1.882 -24.150 1.00 85.44 85 PRO A C 1
ATOM 666 O O . PRO A 1 85 ? 2.418 1.280 -25.215 1.00 85.44 85 PRO A O 1
ATOM 669 N N . ARG A 1 86 ? 2.151 3.212 -24.095 1.00 83.88 86 ARG A N 1
ATOM 670 C CA . ARG A 1 86 ? 2.300 4.070 -25.283 1.00 83.88 86 ARG A CA 1
ATOM 671 C C . ARG A 1 86 ? 3.730 4.572 -25.408 1.00 83.88 86 ARG A C 1
ATOM 673 O O . ARG A 1 86 ? 4.269 4.550 -26.505 1.00 83.88 86 ARG A O 1
ATOM 680 N N . ASP A 1 87 ? 4.348 4.960 -24.295 1.00 80.56 87 ASP A N 1
ATOM 681 C CA . ASP A 1 87 ? 5.756 5.365 -24.247 1.00 80.56 87 ASP A CA 1
ATOM 682 C C . ASP A 1 87 ? 6.596 4.419 -23.376 1.00 80.56 87 ASP A C 1
ATOM 684 O O . ASP A 1 87 ? 6.629 4.548 -22.151 1.00 80.56 87 ASP A O 1
ATOM 688 N N . LEU A 1 88 ? 7.322 3.491 -24.011 1.00 82.19 88 LEU A N 1
ATOM 689 C CA . LEU A 1 88 ? 8.215 2.549 -23.320 1.00 82.19 88 LEU A CA 1
ATOM 690 C C . LEU A 1 88 ? 9.356 3.240 -22.565 1.00 82.19 88 LEU A C 1
ATOM 692 O O . LEU A 1 88 ? 9.832 2.696 -21.569 1.00 82.19 88 LEU A O 1
ATOM 696 N N . GLY A 1 89 ? 9.779 4.436 -22.988 1.00 80.25 89 GLY A N 1
ATOM 697 C CA . GLY A 1 89 ? 10.874 5.167 -22.348 1.00 80.25 89 GLY A CA 1
ATOM 698 C C . GLY A 1 89 ? 10.580 5.485 -20.882 1.00 80.25 89 GLY A C 1
ATOM 699 O O . GLY A 1 89 ? 11.463 5.376 -20.032 1.00 80.25 89 GLY A O 1
ATOM 700 N N . VAL A 1 90 ? 9.318 5.782 -20.560 1.00 84.31 90 VAL A N 1
ATOM 701 C CA . VAL A 1 90 ? 8.888 6.065 -19.183 1.00 84.31 90 VAL A CA 1
ATOM 702 C C . VAL A 1 90 ? 8.972 4.812 -18.302 1.00 84.31 90 VAL A C 1
ATOM 704 O O . VAL A 1 90 ? 9.385 4.906 -17.148 1.00 84.31 90 VAL A O 1
ATOM 707 N N . TYR A 1 91 ? 8.650 3.633 -18.839 1.00 91.19 91 TYR A N 1
ATOM 708 C CA . TYR A 1 91 ? 8.740 2.364 -18.104 1.00 91.19 91 TYR A CA 1
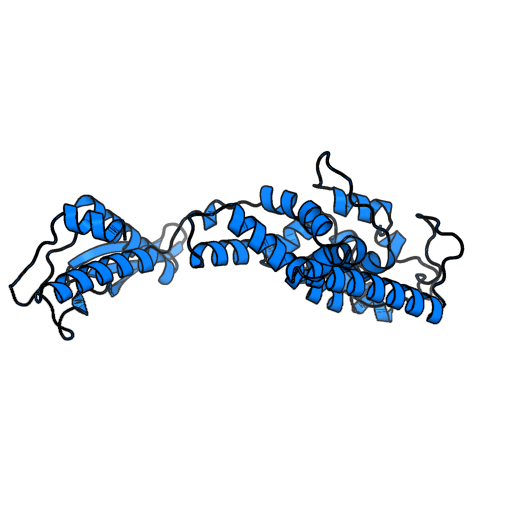ATOM 709 C C . TYR A 1 91 ? 10.186 1.895 -17.944 1.00 91.19 91 TYR A C 1
ATOM 711 O O . TYR A 1 91 ? 10.556 1.418 -16.877 1.00 91.19 91 TYR A O 1
ATOM 719 N N . VAL A 1 92 ? 11.030 2.088 -18.963 1.00 87.81 92 VAL A N 1
ATOM 720 C CA . VAL A 1 92 ? 12.476 1.843 -18.842 1.00 87.81 92 VAL A CA 1
ATOM 721 C C . VAL A 1 92 ? 13.066 2.725 -17.741 1.00 87.81 92 VAL A C 1
ATOM 723 O O . VAL A 1 92 ? 13.794 2.223 -16.887 1.00 87.81 92 VAL A O 1
ATOM 726 N N . ARG A 1 93 ? 12.693 4.012 -17.689 1.00 90.06 93 ARG A N 1
ATOM 727 C CA . ARG A 1 93 ? 13.091 4.914 -16.599 1.00 90.06 93 ARG A CA 1
ATOM 728 C C . ARG A 1 93 ? 12.600 4.417 -15.236 1.00 90.06 93 ARG A C 1
ATOM 730 O O . ARG A 1 93 ? 13.390 4.390 -14.302 1.00 90.06 93 ARG A O 1
ATOM 737 N N . ALA A 1 94 ? 11.345 3.973 -15.123 1.00 95.06 94 ALA A N 1
ATOM 738 C CA . ALA A 1 94 ? 10.803 3.411 -13.878 1.00 95.06 94 ALA A CA 1
ATOM 739 C C . ALA A 1 94 ? 11.551 2.161 -13.388 1.00 95.06 94 ALA A C 1
ATOM 741 O O . ALA A 1 94 ? 11.579 1.883 -12.194 1.00 95.06 94 ALA A O 1
ATOM 742 N N . LEU A 1 95 ? 12.175 1.422 -14.304 1.00 94.69 95 LEU A N 1
ATOM 743 C CA . LEU A 1 95 ? 12.982 0.243 -14.002 1.00 94.69 95 LEU A CA 1
ATOM 744 C C . LEU A 1 95 ? 14.473 0.573 -13.839 1.00 94.69 95 LEU A C 1
ATOM 746 O O . LEU A 1 95 ? 15.263 -0.330 -13.587 1.00 94.69 95 LEU A O 1
ATOM 750 N N . THR A 1 96 ? 14.888 1.836 -13.969 1.00 93.12 96 THR A N 1
ATOM 751 C CA . THR A 1 96 ? 16.300 2.238 -13.937 1.00 93.12 96 THR A CA 1
ATOM 752 C C . THR A 1 96 ? 16.704 2.756 -12.566 1.00 93.12 96 THR A C 1
ATOM 754 O O . THR A 1 96 ? 16.303 3.842 -12.157 1.00 93.12 96 THR A O 1
ATOM 757 N N . HIS A 1 97 ? 17.563 2.015 -11.866 1.00 95.19 97 HIS A N 1
ATOM 758 C CA . HIS A 1 97 ? 18.214 2.519 -10.660 1.00 95.19 97 HIS A CA 1
ATOM 759 C C . HIS A 1 97 ? 19.382 3.443 -11.033 1.00 95.19 97 HIS A C 1
ATOM 761 O O . HIS A 1 97 ? 20.138 3.145 -11.959 1.00 95.19 97 HIS A O 1
ATOM 767 N N . LYS A 1 98 ? 19.620 4.507 -10.253 1.00 93.19 98 LYS A N 1
ATOM 768 C CA . LYS A 1 98 ? 20.692 5.493 -10.505 1.00 93.19 98 LYS A CA 1
ATOM 769 C C . LYS A 1 98 ? 22.086 4.906 -10.729 1.00 93.19 98 LYS A C 1
ATOM 771 O O . LYS A 1 98 ? 22.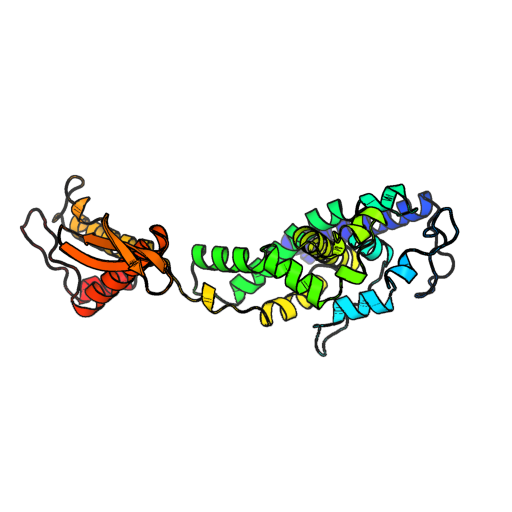900 5.485 -11.438 1.00 93.19 98 LYS A O 1
ATOM 776 N N . SER A 1 99 ? 22.372 3.737 -10.152 1.00 91.06 99 SER A N 1
ATOM 777 C CA . SER A 1 99 ? 23.654 3.051 -10.351 1.00 91.06 99 SER A CA 1
ATOM 778 C C . SER A 1 99 ? 23.898 2.640 -11.806 1.00 91.06 99 SER A C 1
ATOM 780 O O . SER A 1 99 ? 25.048 2.477 -12.192 1.00 91.06 99 SER A O 1
ATOM 782 N N . ALA A 1 100 ? 22.840 2.434 -12.596 1.00 87.75 100 ALA A N 1
ATOM 783 C CA . ALA A 1 100 ? 22.955 2.096 -14.010 1.00 87.75 100 ALA A CA 1
ATOM 784 C C . ALA A 1 100 ? 23.391 3.302 -14.861 1.00 87.75 100 ALA A C 1
ATOM 786 O O . ALA A 1 100 ? 24.049 3.117 -15.877 1.00 87.75 100 ALA A O 1
ATOM 787 N N . LEU A 1 101 ?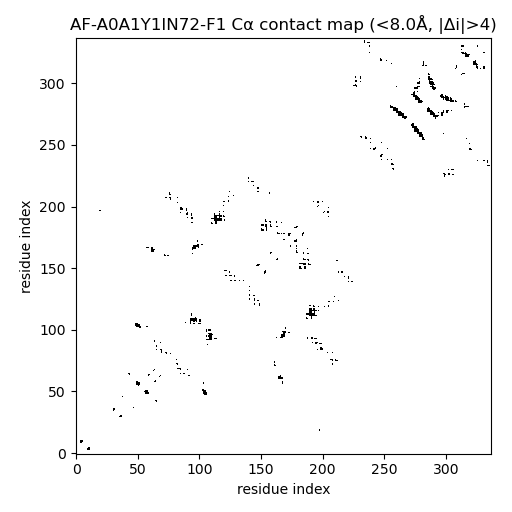 23.107 4.538 -14.434 1.00 84.44 101 LEU A N 1
ATOM 788 C CA . LEU A 1 101 ? 23.404 5.744 -15.222 1.00 84.44 101 LEU A CA 1
ATOM 789 C C . LEU A 1 101 ? 24.907 5.976 -15.454 1.00 84.44 101 LEU A C 1
ATOM 791 O O . LEU A 1 101 ? 25.282 6.689 -16.376 1.00 84.44 101 LEU A O 1
ATOM 795 N N . GLY A 1 102 ? 25.771 5.393 -14.616 1.00 77.38 102 GLY A N 1
ATOM 796 C CA . GLY A 1 102 ? 27.225 5.471 -14.787 1.00 77.38 102 GLY A CA 1
ATOM 797 C C . GLY A 1 102 ? 27.804 4.442 -15.764 1.00 77.38 102 GLY A C 1
ATOM 798 O O . GLY A 1 102 ? 28.925 4.619 -16.228 1.00 77.38 102 GLY A O 1
ATOM 799 N N . GLU A 1 103 ? 27.066 3.370 -16.063 1.00 75.56 103 GLU A N 1
ATOM 800 C CA . GLU A 1 103 ? 27.526 2.255 -16.909 1.00 75.56 103 GLU A CA 1
ATOM 801 C C . GLU A 1 103 ? 26.789 2.182 -18.254 1.00 75.56 103 GLU A C 1
ATOM 803 O O . GLU A 1 103 ? 27.296 1.582 -19.203 1.00 75.56 103 GLU A O 1
ATOM 808 N N . TYR A 1 104 ? 25.608 2.796 -18.346 1.00 72.62 104 TYR A N 1
ATOM 809 C CA . TYR A 1 104 ? 24.705 2.685 -19.486 1.00 72.62 104 TYR A CA 1
ATOM 810 C C . TYR A 1 104 ? 24.134 4.053 -19.862 1.00 72.62 104 TYR A C 1
ATOM 812 O O . TYR A 1 104 ? 23.838 4.879 -18.999 1.00 72.62 104 TYR A O 1
ATOM 820 N N . VAL A 1 105 ? 23.935 4.276 -21.160 1.00 70.06 105 VAL A N 1
ATOM 821 C CA . VAL A 1 105 ? 23.304 5.495 -21.677 1.00 70.06 105 VAL A CA 1
ATOM 822 C C . VAL A 1 105 ? 21.785 5.357 -21.514 1.00 70.06 105 VAL A C 1
ATOM 824 O O . VAL A 1 105 ? 21.117 4.629 -22.242 1.00 70.06 105 VAL A O 1
ATOM 827 N N . LEU A 1 106 ? 21.244 5.998 -20.477 1.00 73.12 106 LEU A N 1
ATOM 828 C CA . LEU A 1 106 ? 19.833 5.927 -20.091 1.00 73.12 106 LEU A CA 1
ATOM 829 C C . LEU A 1 106 ? 19.294 7.333 -19.810 1.00 73.12 106 LEU A C 1
ATOM 831 O O . LEU A 1 106 ? 19.982 8.175 -19.235 1.00 73.12 106 LEU A O 1
ATOM 835 N N . ASP A 1 107 ? 18.037 7.574 -20.178 1.00 74.19 107 ASP A N 1
ATOM 836 C CA . ASP A 1 107 ? 17.358 8.864 -20.002 1.00 74.19 107 ASP A CA 1
ATOM 837 C C . ASP A 1 107 ? 16.796 9.013 -18.572 1.00 74.19 107 ASP A C 1
ATOM 839 O O . ASP A 1 107 ? 15.599 9.223 -18.375 1.00 74.19 107 ASP A O 1
ATOM 843 N N . GLY A 1 108 ? 17.655 8.858 -17.559 1.00 81.69 108 GLY A N 1
ATOM 844 C CA . GLY A 1 108 ? 17.349 9.078 -16.140 1.00 81.69 108 GLY A CA 1
ATOM 845 C C . GLY A 1 108 ? 16.938 7.838 -15.338 1.00 81.69 108 GLY A C 1
ATOM 846 O O . GLY A 1 108 ? 16.735 6.752 -15.878 1.00 81.69 108 GLY A O 1
ATOM 847 N N . ASP A 1 109 ? 16.830 8.023 -14.024 1.00 91.00 109 ASP A N 1
ATOM 848 C CA . ASP A 1 109 ? 16.443 6.993 -13.057 1.00 91.00 109 ASP A CA 1
ATOM 849 C C . ASP A 1 109 ? 14.980 7.118 -12.602 1.00 91.00 109 ASP A C 1
ATOM 851 O O . ASP A 1 109 ? 14.230 8.022 -13.001 1.00 91.00 109 ASP A O 1
ATOM 855 N N . PHE A 1 110 ? 14.577 6.174 -11.758 1.00 93.69 110 PHE A N 1
ATOM 856 C CA . PHE A 1 110 ? 13.224 6.068 -11.254 1.00 93.69 110 PHE A CA 1
ATOM 857 C C . PHE A 1 110 ? 12.860 7.057 -10.136 1.00 93.69 110 PHE A C 1
ATOM 859 O O . PHE A 1 110 ? 11.672 7.168 -9.854 1.00 93.69 110 PHE A O 1
ATOM 866 N N . GLU A 1 111 ? 13.790 7.801 -9.516 1.00 96.06 111 GLU A N 1
ATOM 867 C CA . GLU A 1 111 ? 13.542 8.514 -8.238 1.00 96.06 111 GLU A CA 1
ATOM 868 C C . GLU A 1 111 ? 12.393 9.539 -8.360 1.00 96.06 111 GLU A C 1
ATOM 870 O O . GLU A 1 111 ? 11.559 9.708 -7.470 1.00 96.06 111 GLU A O 1
ATOM 875 N N . ARG A 1 112 ? 12.274 10.204 -9.518 1.00 96.75 112 ARG A N 1
ATOM 876 C CA . ARG A 1 112 ? 11.162 11.142 -9.777 1.00 96.75 112 ARG A CA 1
ATOM 877 C C . ARG A 1 112 ? 9.826 10.445 -10.032 1.00 96.75 112 ARG A C 1
ATOM 879 O O . ARG A 1 112 ? 8.778 11.030 -9.756 1.00 96.75 112 ARG A O 1
ATOM 886 N N . LEU A 1 113 ? 9.861 9.254 -10.627 1.00 96.94 113 LEU A N 1
ATOM 887 C CA . LEU A 1 113 ? 8.667 8.448 -10.880 1.00 96.94 113 LEU A CA 1
ATOM 888 C C . LEU A 1 113 ? 8.191 7.772 -9.597 1.00 96.94 113 LEU A C 1
ATOM 890 O O . LEU A 1 113 ? 6.987 7.725 -9.394 1.00 96.94 113 LEU A O 1
ATOM 894 N N . GLU A 1 114 ? 9.109 7.323 -8.741 1.00 98.25 114 GLU A N 1
ATOM 895 C CA . GLU A 1 114 ? 8.855 6.826 -7.384 1.00 98.25 114 GLU A CA 1
ATOM 896 C C . GLU A 1 114 ? 8.090 7.878 -6.579 1.00 98.25 114 GLU A C 1
ATOM 898 O O . GLU A 1 114 ? 6.963 7.633 -6.160 1.00 98.25 114 GLU A O 1
ATOM 903 N N . PHE A 1 115 ? 8.622 9.103 -6.494 1.00 97.88 115 PHE A N 1
ATOM 904 C CA . PHE A 1 115 ? 7.975 10.206 -5.779 1.00 97.88 115 PHE A CA 1
ATOM 905 C C . PHE A 1 115 ? 6.530 10.479 -6.248 1.00 97.88 115 PHE A C 1
ATOM 907 O O . PHE A 1 115 ? 5.616 10.662 -5.441 1.00 97.88 115 PHE A O 1
ATOM 914 N N . LEU A 1 116 ? 6.303 10.514 -7.566 1.00 97.69 116 LEU A N 1
ATOM 915 C CA . LEU A 1 116 ? 4.959 10.687 -8.129 1.00 97.69 116 LEU A CA 1
ATOM 916 C C . LEU A 1 116 ? 4.077 9.457 -7.873 1.00 97.69 116 LEU A C 1
ATOM 918 O O . LEU A 1 116 ? 2.888 9.581 -7.575 1.00 97.69 116 LEU A O 1
ATOM 922 N N . GLY A 1 117 ? 4.667 8.281 -8.034 1.00 98.31 117 GLY A N 1
ATOM 923 C CA . GLY A 1 117 ? 4.045 6.980 -7.898 1.00 98.31 117 GLY A CA 1
ATOM 924 C C . GLY A 1 117 ? 3.515 6.722 -6.501 1.00 98.31 117 GLY A C 1
ATOM 925 O O . GLY A 1 117 ? 2.369 6.301 -6.393 1.00 98.31 117 GLY A O 1
ATOM 926 N N . ASP A 1 118 ? 4.271 7.060 -5.456 1.00 97.94 118 ASP A N 1
ATOM 927 C CA . ASP A 1 118 ? 3.834 6.987 -4.055 1.00 97.94 118 ASP A CA 1
ATOM 928 C C . ASP A 1 118 ? 2.556 7.815 -3.830 1.00 97.94 118 ASP A C 1
ATOM 930 O O . ASP A 1 118 ? 1.555 7.328 -3.297 1.00 97.94 118 ASP A O 1
ATOM 934 N N . SER A 1 119 ? 2.517 9.049 -4.338 1.00 97.44 119 SER A N 1
ATOM 935 C CA . SER A 1 119 ? 1.324 9.901 -4.230 1.00 97.44 119 SER A CA 1
ATOM 936 C C . SER A 1 119 ? 0.112 9.305 -4.962 1.00 97.44 119 SER A C 1
ATOM 938 O O . SER A 1 119 ? -1.006 9.305 -4.436 1.00 97.44 119 SER A O 1
ATOM 940 N N . VAL A 1 120 ? 0.318 8.772 -6.173 1.00 97.75 120 VAL A N 1
ATOM 941 C CA . VAL A 1 120 ? -0.739 8.133 -6.978 1.00 97.75 120 VAL A CA 1
ATOM 942 C C . VAL A 1 120 ? -1.221 6.827 -6.336 1.00 97.75 120 VAL A C 1
ATOM 944 O O . VAL A 1 120 ? -2.424 6.560 -6.282 1.00 97.75 120 VAL A O 1
ATOM 947 N N . LEU A 1 121 ? -0.301 6.016 -5.824 1.00 97.94 121 LEU A N 1
ATOM 948 C CA . LEU A 1 121 ? -0.594 4.790 -5.097 1.00 97.94 121 LEU A CA 1
ATOM 949 C C . LEU A 1 121 ? -1.456 5.105 -3.873 1.00 97.94 121 LEU A C 1
ATOM 951 O O . LEU A 1 121 ? -2.524 4.513 -3.712 1.00 97.94 121 LEU A O 1
ATOM 955 N N . ASN A 1 122 ? -1.051 6.090 -3.066 1.00 96.75 122 ASN A N 1
ATOM 956 C CA . ASN A 1 122 ? -1.781 6.501 -1.872 1.00 96.75 122 ASN A CA 1
ATOM 957 C C . ASN A 1 122 ? -3.209 6.958 -2.184 1.00 96.75 122 ASN A C 1
ATOM 959 O O . ASN A 1 122 ? -4.134 6.520 -1.501 1.00 96.75 122 ASN A O 1
ATOM 963 N N . ILE A 1 123 ? -3.436 7.779 -3.218 1.00 97.25 123 ILE A N 1
ATOM 964 C CA . ILE A 1 123 ? -4.802 8.218 -3.556 1.00 97.25 123 ILE A CA 1
ATOM 965 C C . ILE A 1 123 ? -5.678 7.058 -4.053 1.00 97.25 123 ILE A C 1
ATOM 967 O O . ILE A 1 123 ? -6.844 6.967 -3.660 1.00 97.25 123 ILE A O 1
ATOM 971 N N . VAL A 1 124 ? -5.134 6.139 -4.862 1.00 97.38 124 VAL A N 1
ATOM 972 C CA . VAL A 1 124 ? -5.878 4.965 -5.351 1.00 97.38 124 VAL A CA 1
ATOM 973 C C . VAL A 1 124 ? -6.217 4.022 -4.196 1.00 97.38 124 VAL A C 1
ATOM 975 O O . VAL A 1 124 ? -7.373 3.619 -4.057 1.00 97.38 124 VAL A O 1
ATOM 978 N N . VAL A 1 125 ? -5.243 3.724 -3.334 1.00 96.06 125 VAL A N 1
ATOM 979 C CA . VAL A 1 125 ? -5.423 2.875 -2.149 1.00 96.06 125 VAL A CA 1
ATOM 980 C C . VAL A 1 125 ? -6.415 3.512 -1.176 1.00 96.06 125 VAL A C 1
ATOM 982 O O . VAL A 1 125 ? -7.347 2.845 -0.734 1.00 96.06 125 VAL A O 1
ATOM 985 N N . THR A 1 126 ? -6.281 4.806 -0.869 1.00 95.81 126 THR A N 1
ATOM 986 C CA . THR A 1 126 ? -7.222 5.514 0.010 1.00 95.81 126 THR A CA 1
ATOM 987 C C . THR A 1 126 ? -8.642 5.459 -0.537 1.00 95.81 126 THR A C 1
ATOM 989 O O . THR A 1 126 ? -9.554 5.140 0.225 1.00 95.81 126 THR A O 1
ATOM 992 N N . LYS A 1 127 ? -8.846 5.704 -1.838 1.00 96.31 127 LYS A N 1
ATOM 993 C CA . LYS A 1 127 ? -10.182 5.618 -2.442 1.00 96.31 127 LYS A CA 1
ATOM 994 C C . LYS A 1 127 ? -10.754 4.204 -2.359 1.00 96.31 127 LYS A C 1
ATOM 996 O O . LYS A 1 127 ? -11.916 4.049 -2.002 1.00 96.31 127 LYS A O 1
ATOM 1001 N N . TYR A 1 128 ? -9.937 3.192 -2.645 1.00 95.00 128 TYR A N 1
ATOM 1002 C CA . TYR A 1 128 ? -10.340 1.790 -2.563 1.00 95.00 128 TYR A CA 1
ATOM 1003 C C . TYR A 1 128 ? -10.788 1.402 -1.143 1.00 95.00 128 TYR A C 1
ATOM 1005 O O . TYR A 1 128 ? -11.850 0.811 -0.970 1.00 95.00 128 TYR A O 1
ATOM 1013 N N . ILE A 1 129 ? -10.022 1.781 -0.114 1.00 93.56 129 ILE A N 1
ATOM 1014 C CA . ILE A 1 129 ? -10.362 1.497 1.291 1.00 93.56 129 ILE A CA 1
ATOM 1015 C C . ILE A 1 129 ? -11.624 2.260 1.712 1.00 93.56 129 ILE A C 1
ATOM 1017 O O . ILE A 1 129 ? -12.476 1.687 2.386 1.00 93.56 129 ILE A O 1
ATOM 1021 N N . PHE A 1 130 ? -11.742 3.533 1.322 1.00 93.19 130 PHE A N 1
ATOM 1022 C CA . PHE A 1 130 ? -12.902 4.367 1.640 1.00 93.19 130 PHE A CA 1
ATOM 1023 C C . PHE A 1 130 ? -14.202 3.756 1.102 1.00 93.19 130 PHE A C 1
ATOM 1025 O O . PHE A 1 130 ? -15.188 3.679 1.827 1.00 93.19 130 PHE A O 1
ATOM 1032 N N . ASP A 1 131 ? -14.182 3.255 -0.135 1.00 93.00 131 ASP A N 1
ATOM 1033 C CA . ASP A 1 131 ? -15.347 2.605 -0.745 1.00 93.00 131 ASP A CA 1
ATOM 1034 C C . ASP A 1 131 ? -15.642 1.230 -0.133 1.00 93.00 131 ASP A C 1
ATOM 1036 O O . ASP A 1 131 ? -16.801 0.843 -0.002 1.00 93.00 131 ASP A O 1
ATOM 1040 N N . ARG A 1 132 ? -14.598 0.478 0.234 1.00 89.56 132 ARG A N 1
ATOM 1041 C CA . ARG A 1 132 ? -14.730 -0.877 0.788 1.00 89.56 132 ARG A CA 1
ATOM 1042 C C . ARG A 1 132 ? -15.247 -0.887 2.228 1.00 89.56 132 ARG A C 1
ATOM 1044 O O . ARG A 1 132 ? -15.880 -1.858 2.633 1.00 89.56 132 ARG A O 1
ATOM 1051 N N . TYR A 1 133 ? -14.971 0.162 3.001 1.00 87.81 133 TYR A N 1
ATOM 1052 C CA . TYR A 1 133 ? -15.292 0.236 4.428 1.00 87.81 133 TYR A CA 1
ATOM 1053 C C . TYR A 1 133 ? -16.063 1.519 4.790 1.00 87.81 133 TYR A C 1
ATOM 1055 O O . TYR A 1 133 ? -15.562 2.315 5.591 1.00 87.81 133 TYR A O 1
ATOM 1063 N N . PRO A 1 134 ? -17.282 1.717 4.253 1.00 86.12 134 PRO A N 1
ATOM 1064 C CA . PRO A 1 134 ? -18.036 2.965 4.412 1.00 86.12 134 PRO A CA 1
ATOM 1065 C C . PRO A 1 134 ? -18.376 3.297 5.874 1.00 86.12 134 PRO A C 1
ATOM 1067 O O . PRO A 1 134 ? -18.426 4.467 6.242 1.00 86.12 134 PRO A O 1
ATOM 1070 N N . ASP A 1 135 ? -18.542 2.280 6.724 1.00 81.75 135 ASP A N 1
ATOM 1071 C CA . ASP A 1 135 ? -18.958 2.447 8.125 1.00 81.75 135 ASP A CA 1
ATOM 1072 C C . ASP A 1 135 ? -17.781 2.472 9.119 1.00 81.75 135 ASP A C 1
ATOM 1074 O O . ASP A 1 135 ? -17.975 2.496 10.338 1.00 81.75 135 ASP A O 1
ATOM 1078 N N . ARG A 1 136 ? -16.531 2.410 8.636 1.00 81.44 136 ARG A N 1
ATOM 1079 C CA . ARG A 1 136 ? -15.345 2.357 9.506 1.00 81.44 136 ARG A CA 1
ATOM 1080 C C . ARG A 1 136 ? -14.740 3.744 9.701 1.00 81.44 136 ARG A C 1
ATOM 1082 O O . ARG A 1 136 ? -14.636 4.550 8.785 1.00 81.44 136 ARG A O 1
ATOM 1089 N N . GLN A 1 137 ? -14.277 4.000 10.923 1.00 81.19 137 GLN A N 1
ATOM 1090 C CA . GLN A 1 137 ? -13.686 5.285 11.304 1.00 81.19 137 GLN A CA 1
ATOM 1091 C C . GLN A 1 137 ? -12.301 5.500 10.679 1.00 81.19 137 GLN A C 1
ATOM 1093 O O . GLN A 1 137 ? -11.565 4.548 10.417 1.00 81.19 137 GLN A O 1
ATOM 1098 N N . GLU A 1 138 ? -11.904 6.766 10.551 1.00 83.94 138 GLU A N 1
ATOM 1099 C CA . GLU A 1 138 ? -10.630 7.213 9.966 1.00 83.94 138 GLU A CA 1
ATOM 1100 C C . GLU A 1 138 ? -9.403 6.472 10.527 1.00 83.94 138 GLU A C 1
ATOM 1102 O O . GLU A 1 138 ? -8.584 5.965 9.761 1.00 83.94 138 GLU A O 1
ATOM 1107 N N . GLY A 1 139 ? -9.328 6.263 11.846 1.00 81.50 139 GLY A N 1
ATOM 1108 C CA . GLY A 1 139 ? -8.235 5.505 12.465 1.00 81.50 139 GLY A CA 1
ATOM 1109 C C . GLY A 1 139 ? -8.125 4.043 12.006 1.00 81.50 139 GLY A C 1
ATOM 1110 O O . GLY A 1 139 ? -7.027 3.490 12.001 1.00 81.50 139 GLY A O 1
ATOM 1111 N N . PHE A 1 140 ? -9.225 3.395 11.608 1.00 82.06 140 PHE A N 1
ATOM 1112 C CA . PHE A 1 140 ? -9.180 2.073 10.971 1.00 82.06 140 PHE A CA 1
ATOM 1113 C C . PHE A 1 140 ? -8.674 2.179 9.5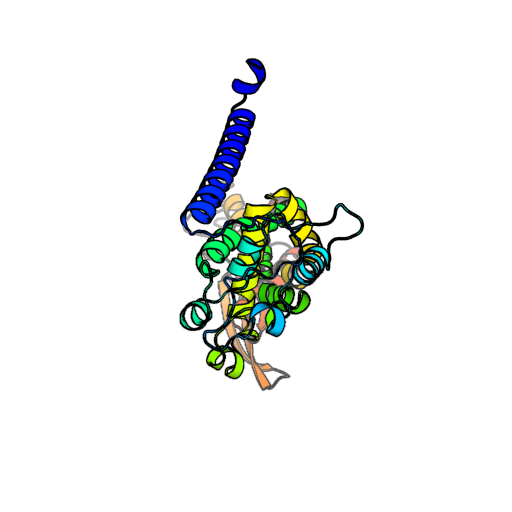29 1.00 82.06 140 PHE A C 1
ATOM 1115 O O . PHE A 1 140 ? -7.752 1.453 9.160 1.00 82.06 140 PHE A O 1
ATOM 1122 N N . LEU A 1 141 ? -9.220 3.115 8.745 1.00 89.12 141 LEU A N 1
ATOM 1123 C CA . LEU A 1 141 ? -8.836 3.326 7.344 1.00 89.12 141 LEU A CA 1
ATOM 1124 C C . LEU A 1 141 ? -7.332 3.622 7.219 1.00 89.12 141 LEU A C 1
ATOM 1126 O O . LEU A 1 141 ? -6.654 3.046 6.367 1.00 89.12 141 LEU A O 1
ATOM 1130 N N . THR A 1 142 ? -6.786 4.440 8.125 1.00 89.19 142 THR A N 1
ATOM 1131 C CA . THR A 1 142 ? -5.352 4.750 8.197 1.00 89.19 142 THR A CA 1
ATOM 1132 C C . THR A 1 142 ? -4.511 3.502 8.476 1.00 89.19 142 THR A C 1
ATOM 1134 O O . THR A 1 142 ? -3.509 3.294 7.796 1.00 89.19 142 THR A O 1
ATOM 1137 N N . ARG A 1 143 ? -4.928 2.617 9.397 1.00 86.44 143 ARG A N 1
ATOM 1138 C CA . ARG A 1 143 ? -4.214 1.350 9.663 1.00 86.44 143 ARG A CA 1
ATOM 1139 C C . ARG A 1 143 ? -4.214 0.419 8.453 1.00 86.44 143 ARG A C 1
ATOM 1141 O O . ARG A 1 143 ? -3.171 -0.152 8.137 1.00 86.44 143 ARG A O 1
ATOM 1148 N N . VAL A 1 144 ? -5.358 0.282 7.775 1.00 89.31 144 VAL A N 1
ATOM 1149 C CA . VAL A 1 144 ? -5.464 -0.520 6.543 1.00 89.31 144 VAL A CA 1
ATOM 1150 C C . VAL A 1 144 ? -4.530 0.041 5.478 1.00 89.31 144 VAL A C 1
ATOM 1152 O O . VAL A 1 144 ? -3.731 -0.711 4.921 1.00 89.31 144 VAL A O 1
ATOM 1155 N N . ARG A 1 145 ? -4.562 1.361 5.249 1.00 92.69 145 ARG A N 1
ATOM 1156 C CA . ARG A 1 145 ? -3.682 2.022 4.279 1.00 92.69 145 ARG A CA 1
ATOM 1157 C C . ARG A 1 145 ? -2.221 1.743 4.591 1.00 92.69 145 ARG A C 1
ATOM 1159 O O . ARG A 1 145 ? -1.529 1.236 3.720 1.00 92.69 145 ARG A O 1
ATOM 1166 N N . THR A 1 146 ? -1.771 1.994 5.822 1.00 90.44 146 THR A N 1
ATOM 1167 C CA . THR A 1 146 ? -0.377 1.756 6.226 1.00 90.44 146 THR A CA 1
ATOM 1168 C C . THR A 1 146 ? 0.046 0.301 6.021 1.00 90.44 146 THR A C 1
ATOM 1170 O O . THR A 1 146 ? 1.178 0.061 5.615 1.00 90.44 146 THR A O 1
ATOM 1173 N N . LYS A 1 147 ? -0.834 -0.686 6.249 1.00 89.25 147 LYS A N 1
ATOM 1174 C CA . LYS A 1 147 ? -0.502 -2.094 5.964 1.00 89.25 147 LYS A CA 1
ATOM 1175 C C . LYS A 1 147 ? -0.373 -2.371 4.462 1.00 89.25 147 LYS A C 1
ATOM 1177 O O . LYS A 1 147 ? 0.473 -3.176 4.073 1.00 89.25 147 LYS A O 1
ATOM 1182 N N . LEU A 1 148 ? -1.200 -1.744 3.630 1.00 91.50 148 LEU A N 1
ATOM 1183 C CA . LEU A 1 148 ? -1.175 -1.944 2.179 1.00 91.50 148 LEU A CA 1
ATOM 1184 C C . LEU A 1 148 ? 0.024 -1.267 1.511 1.00 91.50 148 LEU A C 1
ATOM 1186 O O . LEU A 1 148 ? 0.631 -1.868 0.636 1.00 91.50 148 LEU A O 1
ATOM 1190 N N . VAL A 1 149 ? 0.396 -0.065 1.953 1.00 94.50 149 VAL A N 1
ATOM 1191 C CA . VAL A 1 149 ? 1.487 0.721 1.345 1.00 94.50 149 VAL A CA 1
ATOM 1192 C C . VAL A 1 149 ? 2.836 0.547 2.052 1.00 94.50 149 VAL A C 1
ATOM 1194 O O . VAL A 1 149 ? 3.738 1.347 1.869 1.00 94.50 149 VAL A O 1
ATOM 1197 N N . ARG A 1 150 ? 2.997 -0.476 2.902 1.00 93.50 150 ARG A N 1
ATOM 1198 C CA . ARG A 1 150 ? 4.296 -0.768 3.536 1.00 93.50 150 ARG A CA 1
ATOM 1199 C C . ARG A 1 150 ? 5.234 -1.482 2.559 1.00 93.50 150 ARG A C 1
ATOM 1201 O O . ARG A 1 150 ? 4.793 -2.357 1.809 1.00 93.50 150 ARG A O 1
ATOM 1208 N N . THR A 1 151 ? 6.535 -1.273 2.741 1.00 96.00 151 THR A N 1
ATOM 1209 C CA . THR A 1 151 ? 7.621 -1.895 1.965 1.00 96.00 151 THR A CA 1
ATOM 1210 C C . THR A 1 151 ? 7.436 -3.377 1.690 1.00 96.00 151 THR A C 1
ATOM 1212 O O . THR A 1 151 ? 7.526 -3.810 0.552 1.00 96.00 151 THR A O 1
ATOM 1215 N N . SER A 1 152 ? 7.135 -4.192 2.699 1.00 94.06 152 SER A N 1
ATOM 1216 C CA . SER A 1 152 ? 6.991 -5.640 2.493 1.00 94.06 152 SER A CA 1
ATOM 1217 C C . SER A 1 152 ? 5.801 -6.025 1.607 1.00 94.06 152 SER A C 1
ATOM 1219 O O . SER A 1 152 ? 5.850 -7.065 0.963 1.00 94.06 152 SER A O 1
ATOM 1221 N N . THR A 1 153 ? 4.728 -5.225 1.592 1.00 94.31 153 THR A N 1
ATOM 1222 C CA . THR A 1 153 ? 3.574 -5.471 0.712 1.00 94.31 153 THR A CA 1
ATOM 1223 C C . THR A 1 153 ? 3.930 -5.079 -0.720 1.00 94.31 153 THR A C 1
ATOM 1225 O O . THR A 1 153 ? 3.792 -5.895 -1.626 1.00 94.31 153 THR A O 1
ATOM 1228 N N . LEU A 1 154 ? 4.473 -3.871 -0.908 1.00 97.38 154 LEU A N 1
ATOM 1229 C CA . LEU A 1 154 ? 4.843 -3.350 -2.226 1.00 97.38 154 LEU A CA 1
ATOM 1230 C C . LEU A 1 154 ? 5.969 -4.168 -2.872 1.00 97.38 154 LEU A C 1
ATOM 1232 O O . LEU A 1 154 ? 5.875 -4.526 -4.042 1.00 97.38 154 LEU A O 1
ATOM 1236 N N . ALA A 1 155 ? 6.978 -4.573 -2.097 1.00 97.62 155 ALA A N 1
ATOM 1237 C CA . ALA A 1 155 ? 8.029 -5.482 -2.549 1.00 97.62 155 ALA A CA 1
ATOM 1238 C C . ALA A 1 155 ? 7.496 -6.880 -2.904 1.00 97.62 155 ALA A C 1
ATOM 1240 O O . ALA A 1 155 ? 7.998 -7.519 -3.831 1.00 97.62 155 ALA A O 1
ATOM 1241 N N . GLY A 1 156 ? 6.475 -7.357 -2.182 1.00 96.19 156 GLY A N 1
ATOM 1242 C CA . GLY A 1 156 ? 5.773 -8.598 -2.506 1.00 96.19 156 GLY A CA 1
ATOM 1243 C C . GLY A 1 156 ? 5.086 -8.508 -3.867 1.00 96.19 156 GLY A C 1
ATOM 1244 O O . GLY A 1 156 ? 5.326 -9.350 -4.730 1.00 96.19 156 GLY A O 1
ATOM 1245 N N . TRP A 1 157 ? 4.329 -7.434 -4.107 1.00 96.94 157 TRP A N 1
ATOM 1246 C CA . TRP A 1 157 ? 3.703 -7.184 -5.408 1.00 96.94 157 TRP A CA 1
ATOM 1247 C C . TRP A 1 157 ? 4.731 -7.009 -6.528 1.00 96.94 157 TRP A C 1
ATOM 1249 O O . TRP A 1 157 ? 4.570 -7.595 -7.595 1.00 96.94 157 TRP A O 1
ATOM 1259 N N . ALA A 1 158 ? 5.820 -6.275 -6.289 1.00 97.25 158 ALA A N 1
ATOM 1260 C CA . ALA A 1 158 ? 6.930 -6.150 -7.232 1.00 97.25 158 ALA A CA 1
ATOM 1261 C C . ALA A 1 158 ? 7.507 -7.522 -7.619 1.00 97.25 158 ALA A C 1
ATOM 1263 O O . ALA A 1 158 ? 7.740 -7.796 -8.797 1.00 97.25 158 ALA A O 1
ATOM 1264 N N . SER A 1 159 ? 7.685 -8.398 -6.627 1.00 96.12 159 SER A N 1
ATOM 1265 C CA . SER A 1 159 ? 8.211 -9.751 -6.822 1.00 96.12 159 SER A CA 1
ATOM 1266 C C . SER A 1 159 ? 7.243 -10.634 -7.608 1.00 96.12 159 SER A C 1
ATOM 1268 O O . SER A 1 159 ? 7.647 -11.346 -8.528 1.00 96.12 159 SER A O 1
ATOM 1270 N N . GLU A 1 160 ? 5.948 -10.559 -7.286 1.00 95.12 160 GLU A N 1
ATOM 1271 C CA . GLU A 1 160 ? 4.880 -11.247 -8.016 1.00 95.12 160 GLU A CA 1
ATOM 1272 C C . GLU A 1 160 ? 4.808 -10.804 -9.483 1.00 95.12 160 GLU A C 1
ATOM 1274 O O . GLU A 1 160 ? 4.507 -11.617 -10.357 1.00 95.12 160 GLU A O 1
ATOM 1279 N N . LEU A 1 161 ? 5.112 -9.537 -9.767 1.00 95.06 161 LEU A N 1
ATOM 1280 C CA . LEU A 1 161 ? 5.182 -8.986 -11.120 1.00 95.06 161 LEU A CA 1
ATOM 1281 C C . LEU A 1 161 ? 6.482 -9.337 -11.861 1.00 95.06 161 LEU A C 1
ATOM 1283 O O . LEU A 1 161 ? 6.525 -9.189 -13.081 1.00 95.06 161 LEU A O 1
ATOM 1287 N N . GLY A 1 162 ? 7.507 -9.840 -11.166 1.00 95.38 162 GLY A N 1
ATOM 1288 C CA . GLY A 1 162 ? 8.810 -10.174 -11.751 1.00 95.38 162 GLY A CA 1
ATOM 1289 C C . GLY A 1 162 ? 9.758 -8.979 -11.896 1.00 95.38 162 GLY A C 1
ATOM 1290 O O . GLY A 1 162 ? 10.694 -9.035 -12.693 1.00 95.38 162 GLY A O 1
ATOM 1291 N N . LEU A 1 163 ? 9.541 -7.887 -11.153 1.00 96.06 163 LEU A N 1
ATOM 1292 C CA . LEU A 1 163 ? 10.345 -6.667 -11.304 1.00 96.06 163 LEU A CA 1
ATOM 1293 C C . LEU A 1 163 ? 11.819 -6.873 -10.933 1.00 96.06 163 LEU A C 1
ATOM 1295 O O . LEU A 1 163 ? 12.685 -6.218 -11.506 1.00 96.06 163 LEU A O 1
ATOM 1299 N N . GLN A 1 164 ? 12.135 -7.821 -10.049 1.00 95.50 164 GLN A N 1
ATOM 1300 C CA . GLN A 1 164 ? 13.507 -8.179 -9.671 1.00 95.50 164 GLN A CA 1
ATOM 1301 C C . GLN A 1 164 ? 14.400 -8.547 -10.862 1.00 95.50 164 GLN A C 1
ATOM 1303 O O . GLN A 1 164 ? 15.618 -8.352 -10.798 1.00 95.50 164 GLN A O 1
ATOM 1308 N N . ASP A 1 165 ? 13.815 -9.058 -11.944 1.00 92.06 165 ASP A N 1
ATOM 1309 C CA . ASP A 1 165 ? 14.539 -9.446 -13.155 1.00 92.06 165 ASP A CA 1
ATOM 1310 C C . ASP A 1 165 ? 14.631 -8.287 -14.151 1.00 92.06 165 ASP A C 1
ATOM 1312 O O . ASP A 1 165 ? 15.574 -8.228 -14.934 1.00 92.06 165 ASP A O 1
ATOM 1316 N N . MET A 1 166 ? 13.707 -7.328 -14.048 1.00 92.69 166 MET A N 1
ATOM 1317 C CA . MET A 1 166 ? 13.562 -6.188 -14.951 1.00 92.69 166 MET A CA 1
ATOM 1318 C C . MET A 1 166 ? 14.304 -4.932 -14.485 1.00 92.69 166 MET A C 1
ATOM 1320 O O . MET A 1 166 ? 14.627 -4.081 -15.309 1.00 92.69 166 MET A O 1
ATOM 1324 N N . ILE A 1 167 ? 14.583 -4.782 -13.183 1.00 93.94 167 ILE A N 1
ATOM 1325 C CA . ILE A 1 167 ? 15.296 -3.598 -12.687 1.00 93.94 167 ILE A CA 1
ATOM 1326 C C . ILE A 1 167 ? 16.715 -3.568 -13.270 1.00 93.94 167 ILE A C 1
ATOM 1328 O O . ILE A 1 167 ? 17.469 -4.548 -13.197 1.00 93.94 167 ILE A O 1
ATOM 1332 N N . LEU A 1 168 ? 17.066 -2.413 -13.823 1.00 91.06 168 LEU A N 1
ATOM 1333 C CA . LEU A 1 168 ? 18.346 -2.082 -14.423 1.00 91.06 168 LEU A CA 1
ATOM 1334 C C . LEU A 1 168 ? 19.255 -1.478 -13.349 1.00 91.06 168 LEU A C 1
ATOM 1336 O O . LEU A 1 168 ? 18.961 -0.426 -12.777 1.00 91.06 168 LEU A O 1
ATOM 1340 N N . MET A 1 169 ? 20.366 -2.152 -13.064 1.00 91.75 169 MET A N 1
ATOM 1341 C CA . MET A 1 169 ? 21.394 -1.703 -12.123 1.00 91.75 169 MET A CA 1
ATOM 1342 C C . MET A 1 169 ? 22.785 -1.981 -12.705 1.00 91.75 169 MET A C 1
ATOM 1344 O O . MET A 1 169 ? 22.909 -2.676 -13.711 1.00 91.75 169 MET A O 1
ATOM 1348 N N . CYS A 1 170 ? 23.832 -1.464 -12.059 1.00 89.00 170 CYS A N 1
ATOM 1349 C CA . CYS A 1 170 ? 25.197 -1.856 -12.397 1.00 89.00 170 CYS A CA 1
ATOM 1350 C C . CYS A 1 170 ? 25.489 -3.294 -11.954 1.00 89.00 170 CYS A C 1
ATOM 1352 O O . CYS A 1 170 ? 24.864 -3.802 -11.015 1.00 89.00 170 CYS A O 1
ATOM 1354 N N . ASP A 1 171 ? 26.495 -3.927 -12.558 1.00 86.31 171 ASP A N 1
ATOM 1355 C CA . ASP A 1 171 ? 26.844 -5.327 -12.270 1.00 86.31 171 ASP A CA 1
ATOM 1356 C C . ASP A 1 171 ? 27.153 -5.553 -10.785 1.00 86.31 171 ASP A C 1
ATOM 1358 O O . ASP A 1 171 ? 26.745 -6.553 -10.196 1.00 86.31 171 ASP A O 1
ATOM 1362 N N . LYS A 1 172 ? 27.831 -4.590 -10.147 1.00 89.81 172 LYS A N 1
ATOM 1363 C CA . LYS A 1 172 ? 28.175 -4.656 -8.717 1.00 89.81 172 LYS A CA 1
ATOM 1364 C C . LYS A 1 172 ? 26.935 -4.663 -7.822 1.00 89.81 172 LYS A C 1
ATOM 1366 O O . LYS A 1 172 ? 26.911 -5.375 -6.818 1.00 89.81 172 LYS A O 1
ATOM 1371 N N . ALA A 1 173 ? 25.912 -3.882 -8.174 1.00 91.94 173 ALA A N 1
ATOM 1372 C CA . ALA A 1 173 ? 24.661 -3.825 -7.423 1.00 91.94 173 ALA A CA 1
ATOM 1373 C C . ALA A 1 173 ? 23.859 -5.124 -7.588 1.00 91.94 173 ALA A C 1
ATOM 1375 O O . ALA A 1 173 ? 23.356 -5.655 -6.596 1.00 91.94 173 ALA A O 1
ATOM 1376 N N . ILE A 1 174 ? 23.811 -5.679 -8.805 1.00 91.81 174 ILE A N 1
ATOM 1377 C CA . ILE A 1 174 ? 23.186 -6.985 -9.062 1.00 91.81 174 ILE A CA 1
ATOM 1378 C C . ILE A 1 174 ? 23.916 -8.098 -8.302 1.00 91.81 174 ILE A C 1
ATOM 1380 O O . ILE A 1 174 ? 23.277 -8.878 -7.602 1.00 91.81 174 ILE A O 1
ATOM 1384 N N . ALA A 1 175 ? 25.250 -8.137 -8.357 1.00 91.62 175 ALA A N 1
ATOM 1385 C CA . ALA A 1 175 ? 26.055 -9.116 -7.622 1.00 91.62 175 ALA A CA 1
ATOM 1386 C C . ALA A 1 175 ? 25.862 -9.021 -6.097 1.00 91.62 175 ALA A C 1
ATOM 1388 O O . ALA A 1 175 ? 25.961 -10.023 -5.394 1.00 91.62 175 ALA A O 1
ATOM 1389 N N . SER A 1 176 ? 25.539 -7.829 -5.590 1.00 94.31 176 SER A N 1
ATOM 1390 C CA . SER A 1 176 ? 25.210 -7.589 -4.178 1.00 94.31 176 SER A CA 1
ATOM 1391 C C . SER A 1 176 ? 23.740 -7.880 -3.833 1.00 94.31 176 SER A C 1
ATOM 1393 O O . SER A 1 176 ? 23.311 -7.603 -2.713 1.00 94.31 176 SER A O 1
ATOM 1395 N N . GLY A 1 177 ? 22.943 -8.381 -4.782 1.00 94.44 177 GLY A N 1
ATOM 1396 C CA . GLY A 1 177 ? 21.533 -8.722 -4.587 1.00 94.44 177 GLY A CA 1
ATOM 1397 C C . GLY A 1 177 ? 20.608 -7.519 -4.391 1.00 94.44 177 GLY A C 1
ATOM 1398 O O . GLY A 1 177 ? 19.538 -7.659 -3.800 1.00 94.44 177 GLY A O 1
ATOM 1399 N N . TRP A 1 178 ? 20.982 -6.321 -4.854 1.00 96.31 178 TRP A N 1
ATOM 1400 C CA . TRP A 1 178 ? 20.160 -5.118 -4.654 1.00 96.31 178 TRP A CA 1
ATOM 1401 C C . TRP A 1 178 ? 18.805 -5.197 -5.357 1.00 96.31 178 TRP A C 1
ATOM 1403 O O . TRP A 1 178 ? 17.828 -4.663 -4.845 1.00 96.31 178 TRP A O 1
ATOM 1413 N N . ASN A 1 179 ? 18.715 -5.907 -6.480 1.00 94.25 179 ASN A N 1
ATOM 1414 C CA . ASN A 1 179 ? 17.457 -6.169 -7.180 1.00 94.25 179 ASN A CA 1
ATOM 1415 C C . ASN A 1 179 ? 16.506 -7.109 -6.413 1.00 94.25 179 ASN A C 1
ATOM 1417 O O . ASN A 1 179 ? 15.343 -7.212 -6.781 1.00 94.25 179 ASN A O 1
ATOM 1421 N N . LEU A 1 180 ? 16.985 -7.774 -5.355 1.00 96.12 180 LEU A N 1
ATOM 1422 C CA . LEU A 1 180 ? 16.184 -8.596 -4.439 1.00 96.12 180 LEU A CA 1
ATOM 1423 C C . LEU A 1 180 ? 15.883 -7.869 -3.119 1.00 96.12 180 LEU A C 1
ATOM 1425 O O . LEU A 1 180 ? 15.160 -8.384 -2.266 1.00 96.12 180 LEU A O 1
ATOM 1429 N N . ASN A 1 181 ? 16.454 -6.680 -2.914 1.00 97.62 181 ASN A N 1
ATOM 1430 C CA . ASN A 1 181 ? 16.238 -5.911 -1.701 1.00 97.62 181 ASN A CA 1
ATOM 1431 C C . ASN A 1 181 ? 14.805 -5.362 -1.669 1.00 97.62 181 ASN A C 1
ATOM 1433 O O . ASN A 1 181 ? 14.365 -4.703 -2.610 1.00 97.62 181 ASN A O 1
ATOM 1437 N N . ALA A 1 182 ? 14.103 -5.570 -0.552 1.00 97.19 182 ALA A N 1
ATOM 1438 C CA . ALA A 1 182 ? 12.709 -5.158 -0.408 1.00 97.19 182 ALA A CA 1
ATOM 1439 C C . ALA A 1 182 ? 12.494 -3.655 -0.649 1.00 97.19 182 ALA A C 1
ATOM 1441 O O . ALA A 1 182 ? 11.509 -3.283 -1.276 1.00 97.19 182 ALA A O 1
ATOM 1442 N N . LYS A 1 183 ? 13.428 -2.794 -0.218 1.00 97.06 183 LYS A N 1
ATOM 1443 C CA . LYS A 1 183 ? 13.303 -1.352 -0.446 1.00 97.06 183 LYS A CA 1
ATOM 1444 C C . LYS A 1 183 ? 13.429 -1.012 -1.931 1.00 97.06 183 LYS A C 1
ATOM 1446 O O . LYS A 1 183 ? 12.620 -0.269 -2.453 1.00 97.06 183 LYS A O 1
ATOM 1451 N N . LYS A 1 184 ? 14.367 -1.638 -2.648 1.00 97.56 184 LYS A N 1
ATOM 1452 C CA . LYS A 1 184 ? 14.534 -1.419 -4.097 1.00 97.56 184 LYS A CA 1
ATOM 1453 C C . LYS A 1 184 ? 13.366 -1.931 -4.927 1.00 97.56 184 LYS A C 1
ATOM 1455 O O . LYS A 1 184 ? 13.042 -1.336 -5.948 1.00 97.56 184 LYS A O 1
ATOM 1460 N N . LEU A 1 185 ? 12.739 -3.013 -4.483 1.00 98.06 185 LEU A N 1
ATOM 1461 C CA . LEU A 1 185 ? 11.529 -3.539 -5.101 1.00 98.06 185 LEU A CA 1
ATOM 1462 C C . LEU A 1 185 ? 10.309 -2.646 -4.845 1.00 98.06 185 LEU A C 1
ATOM 1464 O O . LEU A 1 185 ? 9.524 -2.439 -5.765 1.00 98.06 185 LEU A O 1
ATOM 1468 N N . GLU A 1 186 ? 10.172 -2.097 -3.635 1.00 98.31 186 GLU A N 1
ATOM 1469 C CA . GLU A 1 186 ? 9.176 -1.063 -3.323 1.00 98.31 186 GLU A CA 1
ATOM 1470 C C . GLU A 1 186 ? 9.364 0.171 -4.215 1.00 98.31 186 GLU A C 1
ATOM 1472 O O . GLU A 1 186 ? 8.433 0.525 -4.936 1.00 98.31 186 GLU A O 1
ATOM 1477 N N . ASP A 1 187 ? 10.570 0.751 -4.241 1.00 98.31 187 ASP A N 1
ATOM 1478 C CA . ASP A 1 187 ? 10.872 1.962 -5.020 1.00 98.31 187 ASP A CA 1
ATOM 1479 C C . ASP A 1 187 ? 10.538 1.750 -6.518 1.00 98.31 187 ASP A C 1
ATOM 1481 O O . ASP A 1 187 ? 9.896 2.579 -7.167 1.00 98.31 187 ASP A O 1
ATOM 1485 N N . ALA A 1 188 ? 10.908 0.586 -7.074 1.00 97.88 188 ALA A N 1
ATOM 1486 C CA . ALA A 1 188 ? 10.609 0.228 -8.462 1.00 97.88 188 ALA A CA 1
ATOM 1487 C C . ALA A 1 188 ? 9.106 0.018 -8.723 1.00 97.88 188 ALA A C 1
ATOM 1489 O O . ALA A 1 188 ? 8.612 0.347 -9.805 1.00 97.88 188 ALA A O 1
ATOM 1490 N N . PHE A 1 189 ? 8.362 -0.525 -7.756 1.00 98.56 189 PHE A N 1
ATOM 1491 C CA . PHE A 1 189 ? 6.912 -0.678 -7.866 1.00 98.56 189 PHE A CA 1
ATOM 1492 C C . PHE A 1 189 ? 6.205 0.679 -7.868 1.00 98.56 189 PHE A C 1
ATOM 1494 O O . PHE A 1 189 ? 5.344 0.922 -8.717 1.00 98.56 189 PHE A O 1
ATOM 1501 N N . GLU A 1 190 ? 6.588 1.586 -6.969 1.00 98.56 190 GLU A N 1
ATOM 1502 C CA . GLU A 1 190 ? 6.064 2.953 -6.940 1.00 98.56 190 GLU A CA 1
ATOM 1503 C C . GLU A 1 190 ? 6.382 3.673 -8.249 1.00 98.56 190 GLU A C 1
ATOM 1505 O O . GLU A 1 190 ? 5.488 4.225 -8.894 1.00 98.56 190 GLU A O 1
ATOM 1510 N N . ALA A 1 191 ? 7.618 3.567 -8.734 1.00 98.56 191 ALA A N 1
ATOM 1511 C CA . ALA A 1 191 ? 7.996 4.139 -10.015 1.00 98.56 191 ALA A CA 1
ATOM 1512 C C . ALA A 1 191 ? 7.201 3.567 -11.197 1.00 98.56 191 ALA A C 1
ATOM 1514 O O . ALA A 1 191 ? 6.829 4.317 -12.105 1.00 98.56 191 ALA A O 1
ATOM 1515 N N . LEU A 1 192 ? 6.885 2.268 -11.185 1.00 98.38 192 LEU A N 1
ATOM 1516 C CA . LEU A 1 192 ? 6.020 1.645 -12.187 1.00 98.38 192 LEU A CA 1
ATOM 1517 C C . LEU A 1 192 ? 4.603 2.237 -12.146 1.00 98.38 192 LEU A C 1
ATOM 1519 O O . LEU A 1 192 ? 4.042 2.551 -13.198 1.00 98.38 192 LEU A O 1
ATOM 1523 N N . VAL A 1 193 ? 4.038 2.457 -10.954 1.00 98.50 193 VAL A N 1
ATOM 1524 C CA . VAL A 1 193 ? 2.750 3.157 -10.792 1.00 98.50 193 VAL A CA 1
ATOM 1525 C C . VAL A 1 193 ? 2.834 4.582 -11.350 1.00 98.50 193 VAL A C 1
ATOM 1527 O O . VAL A 1 193 ? 1.931 5.010 -12.077 1.00 98.50 193 VAL A O 1
ATOM 1530 N N . GLY A 1 194 ? 3.933 5.293 -11.081 1.00 98.06 194 GLY A N 1
ATOM 1531 C CA . GLY A 1 194 ? 4.217 6.614 -11.644 1.00 98.06 194 GLY A CA 1
ATOM 1532 C C . GLY A 1 194 ? 4.287 6.608 -13.176 1.00 98.06 194 GLY A C 1
ATOM 1533 O O . GLY A 1 194 ? 3.716 7.489 -13.824 1.00 98.06 194 GLY A O 1
ATOM 1534 N N . ALA A 1 195 ? 4.911 5.590 -13.772 1.00 96.69 195 ALA A N 1
ATOM 1535 C CA . ALA A 1 195 ? 4.970 5.417 -15.223 1.00 96.69 195 ALA A CA 1
ATOM 1536 C C . ALA A 1 195 ? 3.586 5.174 -15.836 1.00 96.69 195 ALA A C 1
ATOM 1538 O O . ALA A 1 195 ? 3.214 5.866 -16.787 1.00 96.69 195 ALA A O 1
ATOM 1539 N N . VAL A 1 196 ? 2.788 4.270 -15.253 1.00 97.56 196 VAL A N 1
ATOM 1540 C CA . VAL A 1 196 ? 1.401 4.020 -15.688 1.00 97.56 196 VAL A CA 1
ATOM 1541 C C . VAL A 1 196 ? 0.570 5.301 -15.608 1.00 97.56 196 VAL A C 1
ATOM 1543 O O . VAL A 1 196 ? -0.220 5.581 -16.510 1.00 97.56 196 VAL A O 1
ATOM 1546 N N . PHE A 1 197 ? 0.758 6.113 -14.566 1.00 97.75 197 PHE A N 1
ATOM 1547 C CA . PHE A 1 197 ? 0.031 7.370 -14.411 1.00 97.75 197 PHE A CA 1
ATOM 1548 C C . PHE A 1 197 ? 0.377 8.389 -15.502 1.00 97.75 197 PHE A C 1
ATOM 1550 O O . PHE A 1 197 ? -0.529 8.961 -16.110 1.00 97.75 197 PHE A O 1
ATOM 1557 N N . ILE A 1 198 ? 1.665 8.601 -15.783 1.00 94.00 198 ILE A N 1
ATOM 1558 C CA . ILE A 1 198 ? 2.107 9.542 -16.824 1.00 94.00 198 ILE A CA 1
ATOM 1559 C C . ILE A 1 198 ? 1.650 9.082 -18.214 1.00 94.00 198 ILE A C 1
ATOM 1561 O O . ILE A 1 198 ? 1.191 9.890 -19.031 1.00 94.00 198 ILE A O 1
ATOM 1565 N N . ASP A 1 199 ? 1.765 7.786 -18.487 1.00 91.56 199 ASP A N 1
ATOM 1566 C CA . ASP A 1 199 ? 1.494 7.222 -19.802 1.00 91.56 199 ASP A CA 1
ATOM 1567 C C . ASP A 1 199 ? -0.017 7.078 -20.067 1.00 91.56 199 ASP A C 1
ATOM 1569 O O . ASP A 1 199 ? -0.541 7.570 -21.075 1.00 91.56 199 ASP A O 1
ATOM 1573 N N . LEU A 1 200 ? -0.750 6.483 -19.120 1.00 92.12 200 LEU A N 1
ATOM 1574 C CA . LEU A 1 200 ? -2.128 6.011 -19.300 1.00 92.12 200 LEU A CA 1
ATOM 1575 C C . LEU A 1 200 ? -3.161 6.691 -18.383 1.00 92.12 200 LEU A C 1
ATOM 1577 O O . LEU A 1 200 ? -4.358 6.628 -18.671 1.00 92.12 200 LEU A O 1
ATOM 1581 N N . GLY A 1 201 ? -2.731 7.390 -17.331 1.00 93.50 201 GLY A N 1
ATOM 1582 C CA . GLY A 1 201 ? -3.597 8.159 -16.431 1.00 93.50 201 GLY A CA 1
ATOM 1583 C C . GLY A 1 201 ? -4.193 7.364 -15.262 1.00 93.50 201 GLY A C 1
ATOM 1584 O O . GLY A 1 201 ? -4.029 6.153 -15.132 1.00 93.50 201 GLY A O 1
ATOM 1585 N N . ILE A 1 202 ? -4.937 8.059 -14.393 1.00 94.88 202 ILE A N 1
ATOM 1586 C CA . ILE A 1 202 ? -5.413 7.511 -13.107 1.00 94.88 202 ILE A CA 1
ATOM 1587 C C . ILE A 1 202 ? -6.339 6.291 -13.245 1.00 94.88 202 ILE A C 1
ATOM 1589 O O . ILE A 1 202 ? -6.286 5.375 -12.426 1.00 94.88 202 ILE A O 1
ATOM 1593 N N . SER A 1 203 ? -7.169 6.236 -14.291 1.00 93.88 203 SER A N 1
ATOM 1594 C CA . SER A 1 203 ? -8.065 5.094 -14.531 1.00 93.88 203 SER A CA 1
ATOM 1595 C C . SER A 1 203 ? -7.284 3.811 -14.824 1.00 93.88 203 SER A C 1
ATOM 1597 O O . SER A 1 203 ? -7.695 2.729 -14.404 1.00 93.88 203 SER A O 1
ATOM 1599 N N . ALA A 1 204 ? -6.137 3.928 -15.497 1.00 95.12 204 ALA A N 1
ATOM 1600 C CA . ALA A 1 204 ? -5.234 2.811 -15.737 1.00 95.12 204 ALA A CA 1
ATOM 1601 C C . ALA A 1 204 ? -4.541 2.364 -14.443 1.00 95.12 204 ALA A C 1
ATOM 1603 O O . ALA A 1 204 ? -4.503 1.167 -14.171 1.00 95.12 204 ALA A O 1
ATOM 1604 N N . CYS A 1 205 ? -4.100 3.302 -13.594 1.00 96.50 205 CYS A N 1
ATOM 1605 C CA . CYS A 1 205 ? -3.554 2.980 -12.269 1.00 96.50 205 CYS A CA 1
ATOM 1606 C C . CYS A 1 205 ? -4.563 2.211 -11.408 1.00 96.50 205 CYS A C 1
ATOM 1608 O O . CYS A 1 205 ? -4.201 1.226 -10.775 1.00 96.50 205 CYS A O 1
ATOM 1610 N N . ARG A 1 206 ? -5.843 2.607 -11.419 1.00 95.44 206 ARG A N 1
ATOM 1611 C CA . ARG A 1 206 ? -6.905 1.877 -10.705 1.00 95.44 206 ARG A CA 1
ATOM 1612 C C . ARG A 1 206 ? -7.050 0.447 -11.214 1.00 95.44 206 ARG A C 1
ATOM 1614 O O . ARG A 1 206 ? -7.073 -0.474 -10.409 1.00 95.44 206 ARG A O 1
ATOM 1621 N N . ARG A 1 207 ? -7.106 0.254 -12.534 1.00 94.50 207 ARG A N 1
ATOM 1622 C CA . ARG A 1 207 ? -7.178 -1.081 -13.151 1.00 94.50 207 ARG A CA 1
ATOM 1623 C C . ARG A 1 207 ? -5.960 -1.948 -12.840 1.00 94.50 207 ARG A C 1
ATOM 1625 O O . ARG A 1 207 ? -6.116 -3.150 -12.676 1.00 94.50 207 ARG A O 1
ATOM 1632 N N . PHE A 1 208 ? -4.779 -1.342 -12.760 1.00 96.12 208 PHE A N 1
ATOM 1633 C CA . PHE A 1 208 ? -3.543 -2.024 -12.387 1.00 96.12 208 PHE A CA 1
ATOM 1634 C C . PHE A 1 208 ? -3.534 -2.438 -10.906 1.00 96.12 208 PHE A C 1
ATOM 1636 O O . PHE A 1 208 ? -3.198 -3.573 -10.584 1.00 96.12 208 PHE A O 1
ATOM 1643 N N . LEU A 1 209 ? -3.934 -1.534 -10.006 1.00 96.38 209 LEU A N 1
ATOM 1644 C CA . LEU A 1 209 ? -3.803 -1.715 -8.557 1.00 96.38 209 LEU A CA 1
ATOM 1645 C C . LEU A 1 209 ? -4.966 -2.477 -7.912 1.00 96.38 209 LEU A C 1
ATOM 1647 O O . LEU A 1 209 ? -4.737 -3.217 -6.962 1.00 96.38 209 LEU A O 1
ATOM 1651 N N . HIS A 1 210 ? -6.204 -2.325 -8.395 1.00 94.62 210 HIS A N 1
ATOM 1652 C CA . HIS A 1 210 ? -7.376 -2.972 -7.787 1.00 94.62 210 HIS A CA 1
ATOM 1653 C C . HIS A 1 210 ? -7.219 -4.498 -7.647 1.00 94.62 210 HIS A C 1
ATOM 1655 O O . HIS A 1 210 ? -7.407 -4.984 -6.537 1.00 94.62 210 HIS A O 1
ATOM 1661 N N . PRO A 1 211 ? -6.774 -5.256 -8.670 1.00 93.25 211 PRO A N 1
ATOM 1662 C CA . PRO A 1 211 ? -6.589 -6.700 -8.525 1.00 93.25 211 PRO A CA 1
ATOM 1663 C C . PRO A 1 211 ? -5.557 -7.097 -7.458 1.00 93.25 211 PRO A C 1
ATOM 1665 O O . PRO A 1 211 ? -5.723 -8.109 -6.780 1.00 93.25 211 PRO A O 1
ATOM 1668 N N . LEU A 1 212 ? -4.492 -6.304 -7.288 1.00 93.44 212 LEU A N 1
ATOM 1669 C CA . LEU A 1 212 ? -3.488 -6.513 -6.234 1.00 93.44 212 LEU A CA 1
ATOM 1670 C C . LEU A 1 212 ? -4.086 -6.247 -4.845 1.00 93.44 212 LEU A C 1
ATOM 1672 O O . LEU A 1 212 ? -3.846 -6.995 -3.894 1.00 93.44 212 LEU A O 1
ATOM 1676 N N . LEU A 1 213 ? -4.910 -5.203 -4.741 1.00 92.69 213 LEU A N 1
ATOM 1677 C CA . LEU A 1 213 ? -5.631 -4.848 -3.522 1.00 92.69 213 LEU A CA 1
ATOM 1678 C C . LEU A 1 213 ? -6.682 -5.904 -3.159 1.00 92.69 213 LEU A C 1
ATOM 1680 O O . LEU A 1 213 ? -6.765 -6.286 -1.998 1.00 92.69 213 LEU A O 1
ATOM 1684 N N . ASP A 1 214 ? -7.438 -6.421 -4.125 1.00 90.31 214 ASP A N 1
ATOM 1685 C CA . ASP A 1 214 ? -8.453 -7.464 -3.916 1.00 90.31 214 ASP A CA 1
ATOM 1686 C C . ASP A 1 214 ? -7.847 -8.769 -3.375 1.00 90.31 214 ASP A C 1
ATOM 1688 O O . ASP A 1 214 ? -8.475 -9.464 -2.578 1.00 90.31 214 ASP A O 1
ATOM 1692 N N . ARG A 1 215 ? -6.609 -9.084 -3.777 1.00 86.62 215 ARG A N 1
ATOM 1693 C CA . ARG A 1 215 ? -5.844 -10.260 -3.323 1.00 86.62 215 ARG A CA 1
ATOM 1694 C C . ARG A 1 215 ? -5.168 -10.073 -1.966 1.00 86.62 215 ARG A C 1
ATOM 1696 O O . ARG A 1 215 ? -4.643 -11.038 -1.415 1.00 86.62 215 ARG A O 1
ATOM 1703 N N . SER A 1 216 ? -5.113 -8.849 -1.453 1.00 85.00 216 SER A N 1
ATOM 1704 C CA . SER A 1 216 ? -4.410 -8.564 -0.206 1.00 85.00 216 SER A CA 1
ATOM 1705 C C . SER A 1 216 ? -5.207 -9.053 0.996 1.00 85.00 216 SER A C 1
ATOM 1707 O O . SER A 1 216 ? -6.402 -8.796 1.102 1.00 85.00 216 SER A O 1
ATOM 1709 N N . ASP A 1 217 ? -4.543 -9.739 1.927 1.00 70.88 217 ASP A N 1
ATOM 1710 C CA . ASP A 1 217 ? -5.198 -10.225 3.141 1.00 70.88 217 ASP A CA 1
ATOM 1711 C C . ASP A 1 217 ? -5.452 -9.081 4.143 1.00 70.88 217 ASP A C 1
ATOM 1713 O O . ASP A 1 217 ? -4.530 -8.492 4.729 1.00 70.88 217 ASP A O 1
ATOM 1717 N N . PHE A 1 218 ? -6.735 -8.780 4.343 1.00 67.06 218 PHE A N 1
ATOM 1718 C CA . PHE A 1 218 ? -7.231 -7.766 5.273 1.00 67.06 218 PHE A CA 1
ATOM 1719 C C . PHE A 1 218 ? -7.459 -8.303 6.695 1.00 67.06 218 PHE A C 1
ATOM 1721 O O . PHE A 1 218 ? -7.615 -7.496 7.617 1.00 67.06 218 PHE A O 1
ATOM 1728 N N . GLY A 1 219 ? -7.444 -9.626 6.903 1.00 57.59 219 GLY A N 1
ATOM 1729 C CA . GLY A 1 219 ? -7.992 -10.278 8.098 1.00 57.59 219 GLY A CA 1
ATOM 1730 C C . GLY A 1 219 ? -7.370 -9.822 9.421 1.00 57.59 219 GLY A C 1
ATOM 1731 O O . GLY A 1 219 ? -8.079 -9.593 10.399 1.00 57.59 219 GLY A O 1
ATOM 1732 N N . GLU A 1 220 ? -6.055 -9.584 9.462 1.00 53.28 220 GLU A N 1
ATOM 1733 C CA . GLU A 1 220 ? -5.411 -9.072 10.686 1.00 53.28 220 GLU A CA 1
ATOM 1734 C C . GLU A 1 220 ? -5.759 -7.605 10.999 1.00 53.28 220 GLU A C 1
ATOM 1736 O O . GLU A 1 220 ? -5.694 -7.198 12.157 1.00 53.28 220 GLU A O 1
ATOM 1741 N N . VAL A 1 221 ? -6.100 -6.786 9.993 1.00 57.56 221 VAL A N 1
ATOM 1742 C CA . VAL A 1 221 ? -6.453 -5.368 10.212 1.00 57.56 221 VAL A CA 1
ATOM 1743 C C . VAL A 1 221 ? -7.918 -5.222 10.591 1.00 57.56 221 VAL A C 1
ATOM 1745 O O . VAL A 1 221 ? -8.267 -4.307 11.338 1.00 57.56 221 VAL A O 1
ATOM 1748 N N . GLU A 1 222 ? -8.767 -6.133 10.112 1.00 52.34 222 GLU A N 1
ATOM 1749 C CA . GLU A 1 222 ? -10.188 -6.195 10.453 1.00 52.34 222 GLU A CA 1
ATOM 1750 C C . GLU A 1 222 ? -10.436 -6.387 11.950 1.00 52.34 222 GLU A C 1
ATOM 1752 O O . GLU A 1 222 ? -11.453 -5.894 12.453 1.00 52.34 222 GLU A O 1
ATOM 1757 N N . PHE A 1 223 ? -9.477 -6.976 12.674 1.00 53.94 223 PHE A N 1
ATOM 1758 C CA . PHE A 1 223 ? -9.445 -6.926 14.129 1.00 53.94 223 PHE A CA 1
ATOM 1759 C C . PHE A 1 223 ? -9.235 -5.486 14.594 1.00 53.94 223 PHE A C 1
ATOM 1761 O O . PHE A 1 223 ? -8.127 -4.947 14.637 1.00 53.94 223 PHE A O 1
ATOM 1768 N N . ASP A 1 224 ? -10.335 -4.847 14.980 1.00 59.19 224 ASP A N 1
ATOM 1769 C CA . ASP A 1 224 ? -10.300 -3.555 15.641 1.00 59.19 224 ASP A CA 1
ATOM 1770 C C . ASP A 1 224 ? -9.755 -3.716 17.061 1.00 59.19 224 ASP A C 1
ATOM 1772 O O . ASP A 1 224 ? -10.497 -3.768 18.043 1.00 59.19 224 ASP A O 1
ATOM 1776 N N . SER A 1 225 ? -8.432 -3.824 17.145 1.00 62.53 225 SER A N 1
ATOM 1777 C CA . SER A 1 225 ? -7.689 -4.020 18.378 1.00 62.53 225 SER A CA 1
ATOM 1778 C C . SER A 1 225 ? -7.625 -2.766 19.236 1.00 62.53 225 SER A C 1
ATOM 1780 O O . SER A 1 225 ? -6.942 -2.792 20.249 1.00 62.53 225 SER A O 1
ATOM 1782 N N . ASN A 1 226 ? -8.316 -1.679 18.869 1.00 76.31 226 ASN A N 1
ATOM 1783 C CA . ASN A 1 226 ? -8.308 -0.430 19.621 1.00 76.31 226 ASN A CA 1
ATOM 1784 C C . ASN A 1 226 ? -9.310 -0.431 20.787 1.00 76.31 226 ASN A C 1
ATOM 1786 O O . ASN A 1 226 ? -10.129 0.474 20.963 1.00 76.31 226 ASN A O 1
ATOM 1790 N N . PHE A 1 227 ? -9.261 -1.497 21.577 1.00 85.19 227 PHE A N 1
ATOM 1791 C CA . PHE A 1 227 ? -10.118 -1.707 22.735 1.00 85.19 227 PHE A CA 1
ATOM 1792 C C . PHE A 1 227 ? -9.882 -0.651 23.818 1.00 85.19 227 PHE A C 1
ATOM 1794 O O . PHE A 1 227 ? -10.835 -0.251 24.483 1.00 85.19 227 PHE A O 1
ATOM 1801 N N . LYS A 1 228 ? -8.650 -0.140 23.948 1.00 88.06 228 LYS A N 1
ATOM 1802 C CA . LYS A 1 228 ? -8.321 0.973 24.850 1.00 88.06 228 LYS A CA 1
ATOM 1803 C C . LYS A 1 228 ? -9.151 2.218 24.543 1.00 88.06 228 LYS A C 1
ATOM 1805 O O . LYS A 1 228 ? -9.771 2.758 25.454 1.00 88.06 228 LYS A O 1
ATOM 1810 N N . ASP A 1 229 ? -9.207 2.634 23.277 1.00 84.88 229 ASP A N 1
ATOM 1811 C CA . ASP A 1 229 ? -9.955 3.832 22.880 1.00 84.88 229 ASP A CA 1
ATOM 1812 C C . ASP A 1 229 ? -11.466 3.617 22.994 1.00 84.88 229 ASP A C 1
ATOM 1814 O O . ASP A 1 229 ? -12.181 4.515 23.431 1.00 84.88 229 ASP A O 1
ATOM 1818 N N . LYS A 1 230 ? -11.965 2.419 22.663 1.00 85.38 230 LYS A N 1
ATOM 1819 C CA . LYS A 1 230 ? -13.380 2.065 22.872 1.00 85.38 230 LYS A CA 1
ATOM 1820 C C . LYS A 1 230 ? -13.775 2.169 24.341 1.00 85.38 230 LYS A C 1
ATOM 1822 O O . LYS A 1 230 ? -14.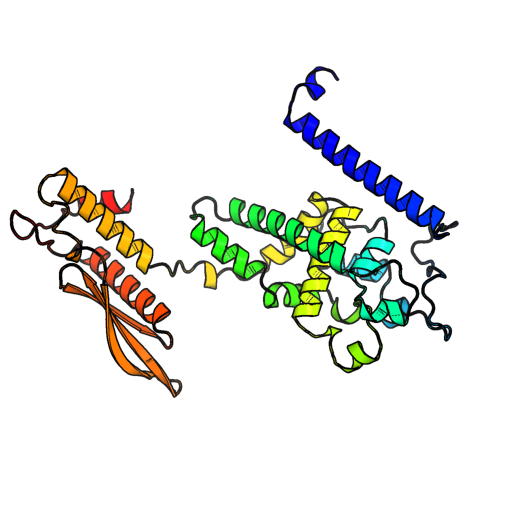774 2.806 24.664 1.00 85.38 230 LYS A O 1
ATOM 1827 N N . LEU A 1 231 ? -12.978 1.567 25.224 1.00 88.69 231 LEU A N 1
ATOM 1828 C CA . LEU A 1 231 ? -13.211 1.607 26.664 1.00 88.69 231 LEU A CA 1
ATOM 1829 C C . LEU A 1 231 ? -13.132 3.042 27.194 1.00 88.69 231 LEU A C 1
ATOM 1831 O O . LEU A 1 231 ? -14.002 3.460 27.953 1.00 88.69 231 LEU A O 1
ATOM 1835 N N . LEU A 1 232 ? -12.138 3.815 26.745 1.00 89.06 232 LEU A N 1
ATOM 1836 C CA . LEU A 1 232 ? -11.995 5.225 27.097 1.00 89.06 232 LEU A CA 1
ATOM 1837 C C . LEU A 1 232 ? -13.232 6.039 26.697 1.00 89.06 232 LEU A C 1
ATOM 1839 O O . LEU A 1 232 ? -13.754 6.774 27.530 1.00 89.06 232 LEU A O 1
ATOM 1843 N N . ARG A 1 233 ? -13.739 5.879 25.468 1.00 86.25 233 ARG A N 1
ATOM 1844 C CA . ARG A 1 233 ? -14.929 6.601 24.986 1.00 86.25 233 ARG A CA 1
ATOM 1845 C C . ARG A 1 233 ? -16.181 6.272 25.791 1.00 86.25 233 ARG A C 1
ATOM 1847 O O . ARG A 1 233 ? -16.899 7.190 26.172 1.00 86.25 233 ARG A O 1
ATOM 1854 N N . ILE A 1 234 ? -16.418 4.994 26.097 1.00 86.12 234 ILE A N 1
ATOM 1855 C CA . ILE A 1 234 ? -17.555 4.576 26.935 1.00 86.12 234 ILE A CA 1
ATOM 1856 C C . ILE A 1 234 ? -17.476 5.248 28.309 1.00 86.12 234 ILE A C 1
ATOM 1858 O O . ILE A 1 234 ? -18.470 5.793 28.789 1.00 86.12 234 ILE A O 1
ATOM 1862 N N . MET A 1 235 ? -16.291 5.253 28.925 1.00 87.25 235 MET A N 1
ATOM 1863 C CA . MET A 1 235 ? -16.104 5.876 30.234 1.00 87.25 235 MET A CA 1
ATOM 1864 C C . MET A 1 235 ? -16.225 7.402 30.190 1.00 87.25 235 MET A C 1
ATOM 1866 O O . MET A 1 235 ? -16.818 7.992 31.090 1.00 87.25 235 MET A O 1
ATOM 1870 N N . GLN A 1 236 ? -15.732 8.048 29.132 1.00 86.12 236 GLN A N 1
ATOM 1871 C CA . GLN A 1 236 ? -15.896 9.489 28.921 1.00 86.12 236 GLN A CA 1
ATOM 1872 C C . GLN A 1 236 ? -17.365 9.869 28.716 1.00 86.12 236 GLN A C 1
ATOM 1874 O O . GLN A 1 236 ? -17.834 10.827 29.321 1.00 86.12 236 GLN A O 1
ATOM 1879 N N . ALA A 1 237 ? -18.118 9.098 27.933 1.00 83.88 237 ALA A N 1
ATOM 1880 C CA . ALA A 1 237 ? -19.545 9.326 27.737 1.00 83.88 237 ALA A CA 1
ATOM 1881 C C . ALA A 1 237 ? -20.348 9.111 29.034 1.00 83.88 237 ALA A C 1
ATOM 1883 O O . ALA A 1 237 ? -21.227 9.914 29.359 1.00 83.88 237 ALA A O 1
ATOM 1884 N N . ALA A 1 238 ? -20.005 8.088 29.826 1.00 84.12 238 ALA A N 1
ATOM 1885 C CA . ALA A 1 238 ? -20.564 7.884 31.163 1.00 84.12 238 ALA A CA 1
ATOM 1886 C C . ALA A 1 238 ? -20.265 9.070 32.096 1.00 84.12 238 ALA A C 1
ATOM 1888 O O . ALA A 1 238 ? -21.164 9.569 32.777 1.00 84.12 238 ALA A O 1
ATOM 1889 N N . HIS A 1 239 ? -19.028 9.570 32.077 1.00 82.56 239 HIS A N 1
ATOM 1890 C CA . HIS A 1 239 ? -18.629 10.757 32.825 1.00 82.56 239 HIS A CA 1
ATOM 1891 C C . HIS A 1 239 ? -19.435 11.993 32.395 1.00 82.56 239 HIS A C 1
ATOM 1893 O O . HIS A 1 239 ? -20.014 12.672 33.243 1.00 82.56 239 HIS A O 1
ATOM 1899 N N . SER A 1 240 ? -19.549 12.256 31.088 1.00 82.69 240 SER A N 1
ATOM 1900 C CA . SER A 1 240 ? -20.351 13.360 30.546 1.00 82.69 240 SER A CA 1
ATOM 1901 C C . SER A 1 240 ? -21.818 13.274 30.972 1.00 82.69 240 SER A C 1
ATOM 1903 O O . SER A 1 240 ? -22.401 14.288 31.357 1.00 82.69 240 SER A O 1
ATOM 1905 N N . TYR A 1 241 ? -22.407 12.075 30.971 1.00 83.00 241 TYR A N 1
ATOM 1906 C CA . TYR A 1 241 ? -23.778 11.850 31.432 1.00 83.00 241 TYR A CA 1
ATOM 1907 C C . TYR A 1 241 ? -23.965 12.198 32.919 1.00 83.00 241 TYR A C 1
ATOM 1909 O O . TYR A 1 241 ? -24.927 12.880 33.282 1.00 83.00 241 TYR A O 1
ATOM 1917 N N . LEU A 1 242 ? -23.046 11.765 33.787 1.00 81.50 242 LEU A N 1
ATOM 1918 C CA . LEU A 1 242 ? -23.114 12.057 35.223 1.00 81.50 242 LEU A CA 1
ATOM 1919 C C . LEU A 1 242 ? -22.913 13.548 35.514 1.00 81.50 242 LEU A C 1
ATOM 1921 O O . LEU A 1 242 ? -23.631 14.114 36.344 1.00 81.50 242 LEU A O 1
ATOM 1925 N N . THR A 1 243 ? -21.990 14.192 34.799 1.00 82.12 243 THR A N 1
ATOM 1926 C CA . THR A 1 243 ? -21.748 15.637 34.894 1.00 82.12 243 THR A CA 1
ATOM 1927 C C . THR A 1 243 ? -22.982 16.431 34.460 1.00 82.12 243 THR A C 1
ATOM 1929 O O . THR A 1 243 ? -23.406 17.337 35.175 1.00 82.12 243 THR A O 1
ATOM 1932 N N . ALA A 1 244 ? -23.642 16.044 33.361 1.00 83.31 244 ALA A N 1
ATOM 1933 C CA . ALA A 1 244 ? -24.874 16.689 32.893 1.00 83.31 244 ALA A CA 1
ATOM 1934 C C . ALA A 1 244 ? -26.042 16.584 33.893 1.00 83.31 244 ALA A C 1
ATOM 1936 O O . ALA A 1 244 ? -26.931 17.432 33.898 1.00 83.31 244 ALA A O 1
ATOM 1937 N N . ARG A 1 245 ? -26.042 15.565 34.762 1.00 81.38 245 ARG A N 1
ATOM 1938 C CA . ARG A 1 245 ? -27.041 15.390 35.830 1.00 81.38 245 ARG A CA 1
ATOM 1939 C C . ARG A 1 245 ? -26.650 16.018 37.167 1.00 81.38 245 ARG A C 1
ATOM 1941 O O . ARG A 1 245 ? -27.365 15.831 38.147 1.00 81.38 245 ARG A O 1
ATOM 1948 N N . GLY A 1 246 ? -25.522 16.725 37.235 1.00 79.88 246 GLY A N 1
ATOM 1949 C CA . GLY A 1 246 ? -25.015 17.305 38.482 1.00 79.88 246 GLY A CA 1
ATOM 1950 C C . GLY A 1 246 ? -24.582 16.263 39.518 1.00 79.88 246 GLY A C 1
ATOM 1951 O O . GLY A 1 246 ? -24.362 16.605 40.678 1.00 79.88 246 GLY A O 1
ATOM 1952 N N . LEU A 1 247 ? -24.451 14.996 39.111 1.00 77.81 247 LEU A N 1
ATOM 1953 C CA . LEU A 1 247 ? -23.970 13.911 39.967 1.00 77.81 247 LEU A CA 1
ATOM 1954 C C . LEU A 1 247 ? -22.441 13.926 40.063 1.00 77.81 247 LEU A C 1
ATOM 1956 O O . LEU A 1 247 ? -21.879 13.417 41.032 1.00 77.81 247 LEU A O 1
ATOM 1960 N N . ASN A 1 248 ? -21.776 14.556 39.091 1.00 72.50 248 ASN A N 1
ATOM 1961 C CA . ASN A 1 248 ? -20.331 14.682 39.046 1.00 72.50 248 ASN A CA 1
ATOM 1962 C C . ASN A 1 248 ? -19.859 16.117 38.733 1.00 72.50 248 ASN A C 1
ATOM 1964 O O . ASN A 1 248 ? -20.585 16.894 38.115 1.00 72.50 248 ASN A O 1
ATOM 1968 N N . ASN A 1 249 ? -18.650 16.477 39.170 1.00 61.28 249 ASN A N 1
ATOM 1969 C CA . ASN A 1 249 ? -17.998 17.768 38.919 1.00 61.28 249 ASN A CA 1
ATOM 1970 C C . ASN A 1 249 ? -16.549 17.557 38.458 1.00 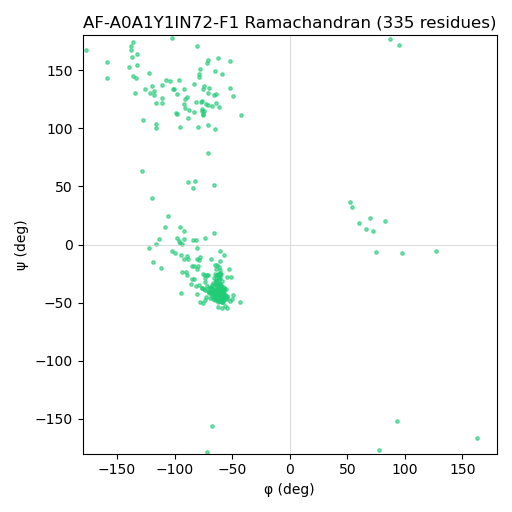61.28 249 ASN A C 1
ATOM 1972 O O . ASN A 1 249 ? -15.989 16.504 38.703 1.00 61.28 249 ASN A O 1
ATOM 1976 N N . SER A 1 250 ? -15.906 18.571 37.871 1.00 56.62 250 SER A N 1
ATOM 1977 C CA . SER A 1 250 ? -14.562 18.475 37.261 1.00 56.62 250 SER A CA 1
ATOM 1978 C C . SER A 1 250 ? -13.411 17.992 38.164 1.00 56.62 250 SER A C 1
ATOM 1980 O O . SER A 1 250 ? -12.324 17.758 37.651 1.00 56.62 250 SER A O 1
ATOM 1982 N N . GLY A 1 251 ? -13.620 17.852 39.480 1.00 56.50 251 GLY A N 1
ATOM 1983 C CA . GLY A 1 251 ? -12.642 17.288 40.423 1.00 56.50 251 GLY A CA 1
ATOM 1984 C C . GLY A 1 251 ? -12.871 15.816 40.795 1.00 56.50 251 GLY A C 1
ATOM 1985 O O . GLY A 1 251 ? -12.038 15.247 41.486 1.00 56.50 251 GLY A O 1
ATOM 1986 N N . TYR A 1 252 ? -13.986 15.219 40.367 1.00 56.34 252 TYR A N 1
ATOM 1987 C CA . TYR A 1 252 ? -14.296 13.793 40.492 1.00 56.34 252 TYR A CA 1
ATOM 1988 C C . TYR A 1 252 ? -14.425 13.226 39.073 1.00 56.34 252 TYR A C 1
ATOM 1990 O O . TYR A 1 252 ? -15.076 13.818 38.210 1.00 56.34 252 TYR A O 1
ATOM 1998 N N . GLY A 1 253 ? -13.789 12.095 38.786 1.00 62.94 253 GLY A N 1
ATOM 1999 C CA . GLY A 1 253 ? -13.885 11.453 37.472 1.00 62.94 253 GLY A CA 1
ATOM 2000 C C . GLY A 1 253 ? -12.577 11.128 36.768 1.00 62.94 253 GLY A C 1
ATOM 2001 O O . GLY A 1 253 ? -12.634 10.417 35.768 1.00 62.94 253 GLY A O 1
ATOM 2002 N N . GLU A 1 254 ? -11.418 11.526 37.299 1.00 70.06 254 GLU A N 1
ATOM 2003 C CA . GLU A 1 254 ? -10.159 10.885 36.889 1.00 70.06 254 GLU A CA 1
ATOM 2004 C C . GLU A 1 254 ? -10.200 9.390 37.210 1.00 70.06 254 GLU A C 1
ATOM 2006 O O . GLU A 1 254 ? -9.794 8.575 36.384 1.00 70.06 254 GLU A O 1
ATOM 2011 N N . GLU A 1 255 ? -10.810 9.005 38.338 1.00 72.75 255 GLU A N 1
ATOM 2012 C CA . GLU A 1 255 ? -11.045 7.600 38.660 1.00 72.75 255 GLU A CA 1
ATOM 2013 C C . GLU A 1 255 ? -11.949 6.876 37.650 1.00 72.75 255 GLU A C 1
ATOM 2015 O O . GLU A 1 255 ? -11.904 5.652 37.591 1.00 72.75 255 GLU A O 1
ATOM 2020 N N . MET A 1 256 ? -12.749 7.579 36.836 1.00 79.62 256 MET A N 1
ATOM 2021 C CA . MET A 1 256 ? -13.539 6.947 35.767 1.00 79.62 256 MET A CA 1
ATOM 2022 C C . MET A 1 256 ? -12.709 6.650 34.517 1.00 79.62 256 MET A C 1
ATOM 2024 O O . MET A 1 256 ? -13.133 5.846 33.688 1.00 79.62 256 MET A O 1
ATOM 2028 N N . LEU A 1 257 ? -11.548 7.284 34.344 1.00 86.31 257 LEU A N 1
ATOM 2029 C CA . LEU A 1 257 ? -10.703 7.028 33.186 1.00 86.31 257 LEU A CA 1
ATOM 2030 C C . LEU A 1 257 ? -9.995 5.671 33.346 1.00 86.31 257 LEU A C 1
ATOM 2032 O O . LEU A 1 257 ? -9.481 5.365 34.423 1.00 86.31 257 LEU A O 1
ATOM 2036 N N . PRO A 1 258 ? -9.931 4.839 32.290 1.00 91.25 258 PRO A N 1
ATOM 2037 C CA . PRO A 1 258 ? -9.263 3.548 32.373 1.00 91.25 258 PRO A CA 1
ATOM 2038 C C . PRO A 1 258 ? -7.767 3.721 32.636 1.00 91.25 258 PRO A C 1
ATOM 2040 O O . PRO A 1 258 ? -7.047 4.316 31.831 1.00 91.25 258 PRO A O 1
ATOM 2043 N N . THR A 1 259 ? -7.284 3.138 33.730 1.00 93.31 259 THR A N 1
ATOM 2044 C CA . THR A 1 259 ? -5.856 3.080 34.061 1.00 93.31 259 THR A CA 1
ATOM 2045 C C . THR A 1 259 ? -5.329 1.665 33.853 1.00 93.31 259 THR A C 1
ATOM 2047 O O . THR A 1 259 ? -6.017 0.684 34.126 1.00 93.31 259 THR A O 1
ATOM 2050 N N . TYR A 1 260 ? -4.105 1.544 33.336 1.00 94.62 260 TYR A N 1
ATOM 2051 C CA . TYR A 1 260 ? -3.489 0.249 33.043 1.00 94.62 260 TYR A CA 1
ATOM 2052 C C . TYR A 1 260 ? -2.337 -0.004 34.004 1.00 94.62 260 TYR A C 1
ATOM 2054 O O . TYR A 1 260 ? -1.376 0.767 34.058 1.00 94.62 260 TYR A O 1
ATOM 2062 N N . ARG A 1 261 ? -2.426 -1.102 34.752 1.00 95.25 261 ARG A N 1
ATOM 2063 C CA . ARG A 1 261 ? -1.445 -1.489 35.766 1.00 95.25 261 ARG A CA 1
ATOM 2064 C C . ARG A 1 261 ? -0.782 -2.799 35.369 1.00 95.25 261 ARG A C 1
ATOM 2066 O O . ARG A 1 261 ? -1.456 -3.814 35.216 1.00 95.25 261 ARG A O 1
ATOM 2073 N N . VAL A 1 262 ? 0.541 -2.780 35.239 1.00 96.12 262 VAL A N 1
ATOM 2074 C CA . VAL A 1 262 ? 1.335 -4.002 35.057 1.00 96.12 262 VAL A CA 1
ATOM 2075 C C . VAL A 1 262 ? 1.359 -4.745 36.390 1.00 96.12 262 VAL A C 1
ATOM 2077 O O . VAL A 1 262 ? 1.793 -4.178 37.393 1.00 96.12 262 VAL A O 1
ATOM 2080 N N . ARG A 1 263 ? 0.873 -5.987 36.415 1.00 95.00 263 ARG A N 1
ATOM 2081 C CA . ARG A 1 263 ? 0.926 -6.850 37.606 1.00 95.00 263 ARG A CA 1
ATOM 2082 C C . ARG A 1 263 ? 2.264 -7.559 37.745 1.00 95.00 263 ARG A C 1
ATOM 2084 O O . ARG A 1 263 ? 2.697 -7.835 38.857 1.00 95.00 263 ARG A O 1
ATOM 2091 N N . GLY A 1 264 ? 2.911 -7.829 36.619 1.00 92.75 264 GLY A N 1
ATOM 2092 C CA . GLY A 1 264 ? 4.213 -8.467 36.559 1.00 92.75 264 GLY A CA 1
ATOM 2093 C C . GLY A 1 264 ? 4.493 -9.019 35.170 1.00 92.75 264 GLY A C 1
ATOM 2094 O O . GLY A 1 264 ? 3.794 -8.707 34.201 1.00 92.75 264 GLY A O 1
ATOM 2095 N N . THR A 1 265 ? 5.520 -9.854 35.095 1.00 94.00 265 THR A N 1
ATOM 2096 C CA . THR A 1 265 ? 5.824 -10.673 33.926 1.00 94.00 265 THR A CA 1
ATOM 2097 C C . THR A 1 265 ? 5.849 -12.141 34.325 1.00 94.00 265 THR A C 1
ATOM 2099 O O . THR A 1 265 ? 6.199 -12.480 35.456 1.00 94.00 265 THR A O 1
ATOM 2102 N N . PHE A 1 266 ? 5.455 -13.021 33.410 1.00 90.06 266 PHE A N 1
ATOM 2103 C CA . PHE A 1 266 ? 5.545 -14.465 33.610 1.00 90.06 266 PHE A CA 1
ATOM 2104 C C . PHE A 1 266 ? 5.998 -15.158 32.329 1.00 90.06 266 PHE A C 1
ATOM 2106 O O . PHE A 1 266 ? 5.772 -14.661 31.225 1.00 90.06 266 PHE A O 1
ATOM 2113 N N . ARG A 1 267 ? 6.643 -16.316 32.475 1.00 88.94 267 ARG A N 1
ATOM 2114 C CA . ARG A 1 267 ? 7.217 -17.047 31.344 1.00 88.94 267 ARG A CA 1
ATOM 2115 C C . ARG A 1 267 ? 6.101 -17.647 30.488 1.00 88.94 267 ARG A C 1
ATOM 2117 O O . ARG A 1 267 ? 5.284 -18.424 30.984 1.00 88.94 267 ARG A O 1
ATOM 2124 N N . GLY A 1 268 ? 6.049 -17.261 29.216 1.00 78.69 268 GLY A N 1
ATOM 2125 C CA . GLY A 1 268 ? 5.103 -17.801 28.245 1.00 78.69 268 GLY A CA 1
ATOM 2126 C C . GLY A 1 268 ? 5.547 -19.150 27.673 1.00 78.69 268 GLY A C 1
ATOM 2127 O O . GLY A 1 268 ? 6.687 -19.577 27.841 1.00 78.69 268 GLY A O 1
ATOM 2128 N N . ALA A 1 269 ? 4.653 -19.805 26.928 1.00 76.81 269 ALA A N 1
ATOM 2129 C CA . ALA A 1 269 ? 4.910 -21.115 26.317 1.00 76.81 269 ALA A CA 1
ATOM 2130 C C . ALA A 1 269 ? 6.043 -21.122 25.261 1.00 76.81 269 ALA A C 1
ATOM 2132 O O . ALA A 1 269 ? 6.550 -22.185 24.925 1.00 76.81 269 ALA A O 1
ATOM 2133 N N . GLY A 1 270 ? 6.436 -19.955 24.736 1.00 72.31 270 GLY A N 1
ATOM 2134 C CA . GLY A 1 270 ? 7.440 -19.800 23.672 1.00 72.31 270 GLY A CA 1
ATOM 2135 C C . GLY A 1 270 ? 8.797 -19.261 24.135 1.00 72.31 270 GLY A C 1
ATOM 2136 O O . GLY A 1 270 ? 9.477 -18.617 23.345 1.00 72.31 270 GLY A O 1
ATOM 2137 N N . ASP A 1 271 ? 9.151 -19.449 25.409 1.00 75.69 271 ASP A N 1
ATOM 2138 C CA . ASP A 1 271 ? 10.395 -18.947 26.025 1.00 75.69 271 ASP A CA 1
ATOM 2139 C C . ASP A 1 271 ? 10.558 -17.411 26.007 1.00 75.69 271 ASP A C 1
ATOM 2141 O O . ASP A 1 271 ? 11.645 -16.869 26.193 1.00 75.69 271 ASP A O 1
ATOM 2145 N N . GLN A 1 272 ? 9.448 -16.698 25.807 1.00 79.12 272 GLN A N 1
ATOM 2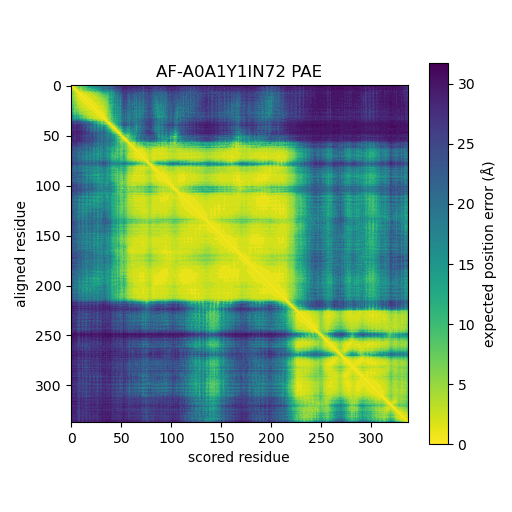146 C CA . GLN A 1 272 ? 9.354 -15.245 25.916 1.00 79.12 272 GLN A CA 1
ATOM 2147 C C . GLN A 1 272 ? 8.506 -14.874 27.130 1.00 79.12 272 GLN A C 1
ATOM 2149 O O . GLN A 1 272 ? 7.446 -15.465 27.364 1.00 79.12 272 GLN A O 1
ATOM 2154 N N . ASP A 1 273 ? 8.957 -13.873 27.879 1.00 89.62 273 ASP A N 1
ATOM 2155 C CA . ASP A 1 273 ? 8.196 -13.325 28.995 1.00 89.62 273 ASP A CA 1
ATOM 2156 C C . ASP A 1 273 ? 6.976 -12.546 28.485 1.00 89.62 273 ASP A C 1
ATOM 2158 O O . ASP A 1 273 ? 7.048 -11.753 27.542 1.00 89.62 273 ASP A O 1
ATOM 2162 N N . LEU A 1 274 ? 5.834 -12.781 29.124 1.00 91.25 274 LEU A N 1
ATOM 2163 C CA . LEU A 1 274 ? 4.577 -12.094 28.868 1.00 91.25 274 LEU A CA 1
ATOM 2164 C C . LEU A 1 274 ? 4.355 -11.036 29.946 1.00 91.25 274 LEU A C 1
ATOM 2166 O O . LEU A 1 274 ? 4.488 -11.322 31.133 1.00 91.25 274 LEU A O 1
ATOM 2170 N N . PHE A 1 275 ? 3.974 -9.828 29.541 1.00 94.69 275 PHE A N 1
ATOM 2171 C CA . PHE A 1 275 ? 3.482 -8.794 30.449 1.00 94.69 275 PHE A CA 1
ATOM 2172 C C . PHE A 1 275 ? 2.048 -9.118 30.853 1.00 94.69 275 PHE A C 1
ATOM 2174 O O . PHE A 1 275 ? 1.204 -9.205 29.966 1.00 94.69 275 PHE A O 1
ATOM 2181 N N . ASP A 1 276 ? 1.765 -9.232 32.153 1.00 95.94 276 ASP A N 1
ATOM 2182 C CA . ASP A 1 276 ? 0.400 -9.285 32.690 1.00 95.94 276 ASP A CA 1
ATOM 2183 C C . ASP A 1 276 ? -0.070 -7.873 33.050 1.00 95.94 276 ASP A C 1
ATOM 2185 O O . ASP A 1 276 ? 0.550 -7.177 33.865 1.00 95.94 276 ASP A O 1
ATOM 2189 N N . VAL A 1 277 ? -1.160 -7.431 32.431 1.00 97.44 277 VAL A N 1
ATOM 2190 C CA . VAL A 1 277 ? -1.709 -6.087 32.597 1.00 97.44 277 VAL A CA 1
ATOM 2191 C C . VAL A 1 277 ? -3.173 -6.163 33.000 1.00 97.44 277 VAL A C 1
ATOM 2193 O O . VAL A 1 277 ? -3.969 -6.865 32.383 1.00 97.44 277 VAL A O 1
ATOM 2196 N N . ALA A 1 278 ? -3.537 -5.373 34.006 1.00 97.19 278 ALA A N 1
ATOM 2197 C CA . ALA A 1 278 ? -4.908 -5.139 34.431 1.00 97.19 278 ALA A CA 1
ATOM 2198 C C . ALA A 1 278 ? -5.391 -3.768 33.954 1.00 97.19 278 ALA A C 1
ATOM 2200 O O . ALA A 1 278 ? -4.640 -2.792 34.037 1.00 97.19 278 ALA A O 1
ATOM 2201 N N . VAL A 1 279 ? -6.649 -3.676 33.528 1.00 96.12 279 VAL A N 1
ATOM 2202 C CA . VAL A 1 279 ? -7.346 -2.398 33.369 1.00 96.12 279 VAL A CA 1
ATOM 2203 C C . VAL A 1 279 ? -8.214 -2.133 34.595 1.00 96.12 279 VAL A C 1
ATOM 2205 O O . VAL A 1 279 ? -8.979 -2.995 35.030 1.00 96.12 279 VAL A O 1
ATOM 2208 N N . VAL A 1 280 ? -8.070 -0.942 35.166 1.00 92.69 280 VAL A N 1
ATOM 2209 C CA . VAL A 1 280 ? -8.742 -0.512 36.392 1.00 92.69 280 VAL A CA 1
ATOM 2210 C C . VAL A 1 280 ? -9.574 0.734 36.101 1.00 92.69 280 VAL A C 1
ATOM 2212 O O . VAL A 1 280 ? -9.078 1.696 35.513 1.00 92.69 280 VAL A O 1
ATOM 2215 N N . VAL A 1 281 ? -10.837 0.703 36.517 1.00 88.25 281 VAL A N 1
ATOM 2216 C CA . VAL A 1 281 ? -11.813 1.793 36.401 1.00 88.25 281 VAL A CA 1
ATOM 2217 C C . VAL A 1 281 ? -12.530 1.924 37.740 1.00 88.25 281 VAL A C 1
ATOM 2219 O O . VAL A 1 281 ? -12.991 0.935 38.299 1.00 88.25 281 VAL A O 1
ATOM 2222 N N . CYS A 1 282 ? -12.620 3.136 38.275 1.00 81.75 282 CYS A N 1
ATOM 2223 C CA . CYS A 1 282 ? -13.213 3.444 39.580 1.00 81.75 282 CYS A CA 1
ATOM 2224 C C . CYS A 1 282 ? -12.606 2.621 40.732 1.00 81.75 282 CYS A C 1
ATOM 2226 O O . CYS A 1 282 ? -13.299 2.253 41.674 1.00 81.75 282 CYS A O 1
ATOM 2228 N N . GLY A 1 283 ? -11.314 2.286 40.636 1.00 84.00 283 GLY A N 1
ATOM 2229 C CA . GLY A 1 283 ? -10.630 1.396 41.583 1.00 84.00 283 GLY A CA 1
ATOM 2230 C C . GLY A 1 283 ? -10.968 -0.091 41.421 1.00 84.00 283 GLY A C 1
ATOM 2231 O O . GLY A 1 283 ? -10.319 -0.928 42.045 1.00 84.00 283 GLY A O 1
ATOM 2232 N N . PHE A 1 284 ? -11.919 -0.437 40.551 1.00 86.44 284 PHE A N 1
ATOM 2233 C CA . PHE A 1 284 ? -12.281 -1.809 40.233 1.00 86.44 284 PHE A CA 1
ATOM 2234 C C . PHE A 1 284 ? -11.482 -2.316 39.049 1.00 86.44 284 PHE A C 1
ATOM 2236 O O . PHE A 1 284 ? -11.342 -1.667 38.012 1.00 86.44 284 PHE A O 1
ATOM 2243 N N . GLU A 1 285 ? -10.963 -3.518 39.203 1.00 92.62 285 GLU A N 1
ATOM 2244 C CA . GLU A 1 285 ? -10.321 -4.219 38.117 1.00 92.62 285 GLU A CA 1
ATOM 2245 C C . GLU A 1 285 ? -11.376 -4.754 37.147 1.00 92.62 285 GLU A C 1
ATOM 2247 O O . GLU A 1 285 ? -12.149 -5.647 37.483 1.00 92.62 285 GLU A O 1
ATOM 2252 N N . MET A 1 286 ? -11.414 -4.187 35.943 1.00 91.25 286 MET A N 1
ATOM 2253 C CA . MET A 1 286 ? -12.443 -4.500 34.948 1.00 91.25 286 MET A CA 1
ATOM 2254 C C . MET A 1 286 ? -12.049 -5.674 34.053 1.00 91.25 286 MET A C 1
ATOM 2256 O O . MET A 1 286 ? -12.912 -6.358 33.506 1.00 91.25 286 MET A O 1
ATOM 2260 N N . GLY A 1 287 ? -10.751 -5.907 33.877 1.00 94.06 287 GLY A N 1
ATOM 2261 C CA . GLY A 1 287 ? -10.242 -6.992 33.052 1.00 94.06 287 GLY A CA 1
ATOM 2262 C C . GLY A 1 287 ? -8.725 -7.078 33.081 1.00 94.06 287 GLY A C 1
ATOM 2263 O O . GLY A 1 287 ? -8.039 -6.160 33.534 1.00 94.06 287 GLY A O 1
ATOM 2264 N N . SER A 1 288 ? -8.197 -8.184 32.568 1.00 96.25 288 SER A N 1
ATOM 2265 C CA . SER A 1 288 ? -6.760 -8.397 32.428 1.00 96.25 288 SER A CA 1
ATOM 2266 C C . SER A 1 288 ? -6.398 -9.014 31.086 1.00 96.25 288 SER A C 1
ATOM 2268 O O . SER A 1 288 ? -7.251 -9.549 30.368 1.00 96.25 288 SER A O 1
ATOM 2270 N N . GLY A 1 289 ? -5.126 -8.893 30.728 1.00 94.62 289 GLY A N 1
ATOM 2271 C CA . GLY A 1 289 ? -4.585 -9.377 29.473 1.00 94.62 289 GLY A CA 1
ATOM 2272 C C . GLY A 1 289 ? -3.083 -9.580 29.548 1.00 94.62 289 GLY A C 1
ATOM 2273 O O . GLY A 1 289 ? -2.376 -8.794 30.177 1.00 94.62 289 GLY A O 1
ATOM 2274 N N . ALA A 1 290 ? -2.611 -10.627 28.872 1.00 93.25 290 ALA A N 1
ATOM 2275 C CA . ALA A 1 290 ? -1.199 -10.960 28.794 1.00 93.25 290 ALA A CA 1
ATOM 2276 C C . ALA A 1 290 ? -0.695 -10.936 27.349 1.00 93.25 290 ALA A C 1
ATOM 2278 O O . ALA A 1 290 ? -1.370 -11.435 26.447 1.00 93.25 290 ALA A O 1
ATOM 2279 N N . HIS A 1 291 ? 0.487 -10.358 27.121 1.00 92.12 291 HIS A N 1
ATOM 2280 C CA . HIS A 1 291 ? 1.140 -10.360 25.808 1.00 92.12 291 HIS A CA 1
ATOM 2281 C C . HIS A 1 291 ? 2.650 -10.108 25.921 1.00 92.12 291 HIS A C 1
ATOM 2283 O O . HIS A 1 291 ? 3.106 -9.459 26.859 1.00 92.12 291 HIS A O 1
ATOM 2289 N N . VAL A 1 292 ? 3.424 -10.531 24.915 1.00 88.00 292 VAL A N 1
ATOM 2290 C CA . VAL A 1 292 ? 4.884 -10.291 24.821 1.00 88.00 292 VAL A CA 1
ATOM 2291 C C . VAL A 1 292 ? 5.258 -8.803 24.781 1.00 88.00 292 VAL A C 1
ATOM 2293 O O . VAL A 1 292 ? 6.371 -8.410 25.107 1.00 88.00 292 VAL A O 1
ATOM 2296 N N . LYS A 1 293 ? 4.317 -7.942 24.385 1.00 88.00 293 LYS A N 1
ATOM 2297 C CA . LYS A 1 293 ? 4.474 -6.483 24.339 1.00 88.00 293 LYS A CA 1
ATOM 2298 C C . LYS A 1 293 ? 3.475 -5.846 25.290 1.00 88.00 293 LYS A C 1
ATOM 2300 O O . LYS A 1 293 ? 2.275 -6.076 25.151 1.00 88.00 293 LYS A O 1
ATOM 2305 N N . LYS A 1 294 ? 3.949 -4.959 26.168 1.00 88.69 294 LYS A N 1
ATOM 2306 C CA . LYS A 1 294 ? 3.104 -4.215 27.120 1.00 88.69 294 LYS A CA 1
ATOM 2307 C C . LYS A 1 294 ? 1.901 -3.535 26.449 1.00 88.69 294 LYS A C 1
ATOM 2309 O O . LYS A 1 294 ? 0.782 -3.671 26.926 1.00 88.69 294 LYS A O 1
ATOM 2314 N N . ARG A 1 295 ? 2.118 -2.844 25.321 1.00 86.25 295 ARG A N 1
ATOM 2315 C CA . ARG A 1 295 ? 1.050 -2.144 24.578 1.00 86.25 295 ARG A CA 1
ATOM 2316 C C . ARG A 1 295 ? -0.087 -3.082 24.162 1.00 86.25 295 ARG A C 1
ATOM 2318 O O . ARG A 1 295 ? -1.250 -2.698 24.226 1.00 86.25 295 ARG A O 1
ATOM 2325 N N . ASP A 1 296 ? 0.248 -4.289 23.728 1.00 85.62 296 ASP A N 1
ATOM 2326 C CA . ASP A 1 296 ? -0.739 -5.264 23.268 1.00 85.62 296 ASP A CA 1
ATOM 2327 C C . ASP A 1 296 ? -1.426 -5.944 24.462 1.00 85.62 296 ASP A C 1
ATOM 2329 O O . ASP A 1 296 ? -2.631 -6.172 24.422 1.00 85.62 296 ASP A O 1
ATOM 2333 N N . ALA A 1 297 ? -0.703 -6.168 25.568 1.00 90.25 297 ALA A N 1
ATOM 2334 C CA . ALA A 1 297 ? -1.284 -6.644 26.825 1.00 90.25 297 ALA A CA 1
ATOM 2335 C C . ALA A 1 297 ? -2.348 -5.666 27.359 1.00 90.25 297 ALA A C 1
ATOM 2337 O O . ALA A 1 297 ? -3.424 -6.090 27.777 1.00 90.25 297 ALA A O 1
ATOM 2338 N N . GLU A 1 298 ? -2.107 -4.353 27.249 1.00 93.62 298 GLU A N 1
ATOM 2339 C CA . GLU A 1 298 ? -3.104 -3.318 27.557 1.00 93.62 298 GLU A CA 1
ATOM 2340 C C . GLU A 1 298 ? -4.349 -3.411 26.656 1.00 93.62 298 GLU A C 1
ATOM 2342 O O . GLU A 1 298 ? -5.465 -3.268 27.150 1.00 93.62 298 GLU A O 1
ATOM 2347 N N . GLN A 1 299 ? -4.196 -3.686 25.354 1.00 91.56 299 GLN A N 1
ATOM 2348 C CA . GLN A 1 299 ? -5.343 -3.876 24.451 1.00 91.56 299 GLN A CA 1
ATOM 2349 C C . GLN A 1 299 ? -6.147 -5.134 24.800 1.00 91.56 299 GLN A C 1
ATOM 2351 O O . GLN A 1 299 ? -7.378 -5.105 24.770 1.00 91.56 299 GLN A O 1
ATOM 2356 N N . VAL A 1 300 ? -5.480 -6.229 25.182 1.00 90.88 300 VAL A N 1
ATOM 2357 C CA . VAL A 1 300 ? -6.158 -7.447 25.654 1.00 90.88 300 VAL A CA 1
ATOM 2358 C C . VAL A 1 300 ? -6.894 -7.176 26.968 1.00 90.88 300 VAL A C 1
ATOM 2360 O O . VAL A 1 300 ? -8.056 -7.556 27.088 1.00 90.88 300 VAL A O 1
ATOM 2363 N N . ALA A 1 301 ? -6.274 -6.462 27.912 1.00 95.19 301 ALA A N 1
ATOM 2364 C CA . ALA A 1 301 ? -6.916 -6.070 29.165 1.00 95.19 301 ALA A CA 1
ATOM 2365 C C . ALA A 1 301 ? -8.161 -5.209 28.914 1.00 95.19 301 ALA A C 1
ATOM 2367 O O . ALA A 1 301 ? -9.222 -5.485 29.471 1.00 95.19 301 ALA A O 1
ATOM 2368 N N . ALA A 1 302 ? -8.065 -4.228 28.012 1.00 93.94 302 ALA A N 1
ATOM 2369 C CA . ALA A 1 302 ? -9.192 -3.394 27.608 1.00 93.94 302 ALA A CA 1
ATOM 2370 C C . ALA A 1 302 ? -10.313 -4.207 26.941 1.00 93.94 302 ALA A C 1
ATOM 2372 O O . ALA A 1 302 ? -11.485 -3.966 27.216 1.00 93.94 302 ALA A O 1
ATOM 2373 N N . ARG A 1 303 ? -9.973 -5.201 26.107 1.00 92.31 303 ARG A N 1
ATOM 2374 C CA . ARG A 1 303 ? -10.948 -6.117 25.493 1.00 92.31 303 ARG A CA 1
ATOM 2375 C C . ARG A 1 303 ? -11.716 -6.900 26.552 1.00 92.31 303 ARG A C 1
ATOM 2377 O O . ARG A 1 303 ? -12.940 -6.967 26.485 1.00 92.31 303 ARG A O 1
ATOM 2384 N N . THR A 1 304 ? -11.003 -7.472 27.521 1.00 93.69 304 THR A N 1
ATOM 2385 C CA . THR A 1 304 ? -11.614 -8.182 28.650 1.00 93.69 304 THR A CA 1
ATOM 2386 C C . THR A 1 304 ? -12.494 -7.230 29.462 1.00 93.69 304 THR A C 1
ATOM 2388 O O . THR A 1 304 ? -13.630 -7.570 29.762 1.00 93.69 304 THR A O 1
ATOM 2391 N N . GLY A 1 305 ? -12.032 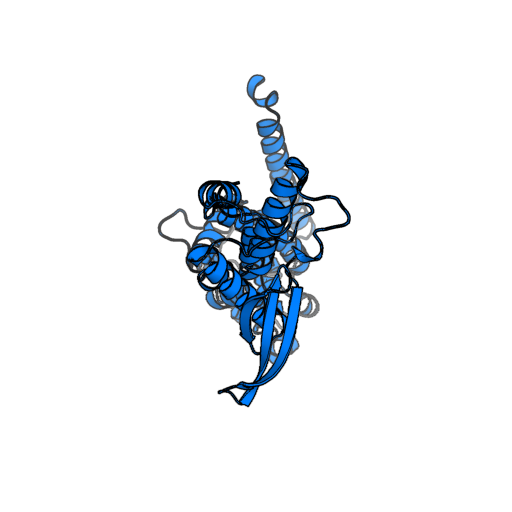-6.000 29.715 1.00 93.12 305 GLY A N 1
ATOM 2392 C CA . GLY A 1 305 ? -12.818 -4.960 30.384 1.00 93.12 305 GLY A CA 1
ATOM 2393 C C . GLY A 1 305 ? -14.114 -4.605 29.652 1.00 93.12 305 GLY A C 1
ATOM 2394 O O . GLY A 1 305 ? -15.169 -4.525 30.272 1.00 93.12 305 GLY A O 1
ATOM 2395 N N . LEU A 1 306 ? -14.069 -4.458 28.327 1.00 89.69 306 LEU A N 1
ATOM 2396 C CA . LEU A 1 306 ? -15.263 -4.234 27.507 1.00 89.69 306 LEU A CA 1
ATOM 2397 C C . LEU A 1 306 ? -16.241 -5.411 27.572 1.00 89.69 306 LEU A C 1
ATOM 2399 O O . LEU A 1 306 ? -17.445 -5.183 27.649 1.00 89.69 306 LEU A O 1
ATOM 2403 N N . ALA A 1 307 ? -15.742 -6.651 27.573 1.00 88.75 307 ALA A N 1
ATOM 2404 C CA . ALA A 1 307 ? -16.579 -7.839 27.728 1.00 88.75 307 ALA A CA 1
ATOM 2405 C C . ALA A 1 307 ? -17.259 -7.879 29.108 1.00 88.75 307 ALA A C 1
ATOM 2407 O O . ALA A 1 307 ? -18.452 -8.165 29.188 1.00 88.75 307 ALA A O 1
ATOM 2408 N N . THR A 1 308 ? -16.540 -7.512 30.175 1.00 89.50 308 THR A N 1
ATOM 2409 C CA . THR A 1 308 ? -17.103 -7.362 31.526 1.00 89.50 308 THR A CA 1
ATOM 2410 C C . THR A 1 308 ? -18.229 -6.331 31.544 1.00 89.50 308 THR A C 1
ATOM 2412 O O . THR A 1 308 ? -19.302 -6.611 32.074 1.00 89.50 308 THR A O 1
ATOM 2415 N N . ILE A 1 309 ? -18.028 -5.163 30.919 1.00 87.00 309 ILE A N 1
ATOM 2416 C CA . ILE A 1 309 ? -19.065 -4.123 30.845 1.00 87.00 309 ILE A CA 1
ATOM 2417 C C . ILE A 1 309 ? -20.265 -4.609 30.018 1.00 87.00 309 ILE A C 1
ATOM 2419 O O . ILE A 1 309 ? -21.406 -4.365 30.396 1.00 87.00 309 ILE A O 1
ATOM 2423 N N . ALA A 1 310 ? -20.041 -5.333 28.921 1.00 82.56 310 ALA A N 1
ATOM 2424 C CA . ALA A 1 310 ? -21.131 -5.884 28.118 1.00 82.56 310 ALA A CA 1
ATOM 2425 C C . ALA A 1 310 ? -21.970 -6.921 28.890 1.00 82.56 310 ALA A C 1
ATOM 2427 O O . ALA A 1 310 ? -23.186 -6.968 28.720 1.00 82.56 310 ALA A O 1
ATOM 2428 N N . ALA A 1 311 ? -21.336 -7.732 29.745 1.00 82.25 311 ALA A N 1
ATOM 2429 C CA . ALA A 1 311 ? -22.003 -8.774 30.525 1.00 82.25 311 ALA A CA 1
ATOM 2430 C C . ALA A 1 311 ? -22.694 -8.248 31.795 1.00 82.25 311 ALA A C 1
ATOM 2432 O O . ALA A 1 311 ? -23.745 -8.760 32.180 1.00 82.25 311 ALA A O 1
ATOM 2433 N N . HIS A 1 312 ? -22.109 -7.246 32.455 1.00 83.31 312 HIS A N 1
ATOM 2434 C CA . HIS A 1 312 ? -22.518 -6.818 33.799 1.00 83.31 312 HIS A CA 1
ATOM 2435 C C . HIS A 1 312 ? -22.928 -5.341 33.893 1.00 83.31 312 HIS A C 1
ATOM 2437 O O . HIS A 1 312 ? -23.377 -4.891 34.946 1.00 83.31 312 HIS A O 1
ATOM 2443 N N . GLY A 1 313 ? -22.813 -4.587 32.800 1.00 81.00 313 GLY A N 1
ATOM 2444 C CA . GLY A 1 313 ? -22.970 -3.138 32.795 1.00 81.00 313 GLY A CA 1
ATOM 2445 C C . GLY A 1 313 ? -21.737 -2.412 33.337 1.00 81.00 313 GLY A C 1
ATOM 2446 O O . GLY A 1 313 ? -20.706 -3.007 33.653 1.00 81.00 313 GLY A O 1
ATOM 2447 N N . LEU A 1 314 ? -21.833 -1.086 33.426 1.00 81.81 314 LEU A N 1
ATOM 2448 C CA . LEU A 1 314 ? -20.772 -0.266 34.013 1.00 81.81 314 LEU A CA 1
ATOM 2449 C C . LEU A 1 314 ? -20.600 -0.573 35.510 1.00 81.81 314 LEU A C 1
ATOM 2451 O O . LEU A 1 314 ? -21.586 -0.912 36.172 1.00 81.81 314 LEU A O 1
ATOM 2455 N N . PRO A 1 315 ? -19.378 -0.438 36.062 1.00 78.75 315 PRO A N 1
ATOM 2456 C CA . PRO A 1 315 ? -19.172 -0.565 37.498 1.00 78.75 315 PRO A CA 1
ATOM 2457 C C . PRO A 1 315 ? -19.955 0.526 38.237 1.00 78.75 315 PRO A C 1
ATOM 2459 O O . PRO A 1 315 ? -20.301 1.557 37.656 1.00 78.75 315 PRO A O 1
ATOM 2462 N N . GLN A 1 316 ? -20.206 0.322 39.529 1.00 80.25 316 GLN A N 1
ATOM 2463 C CA . GLN A 1 316 ? -20.771 1.378 40.363 1.00 80.25 316 GLN A CA 1
ATOM 2464 C C . GLN A 1 316 ? -19.806 2.562 40.408 1.00 80.25 316 GLN A C 1
ATOM 2466 O O . GLN A 1 316 ? -18.669 2.440 40.867 1.00 80.25 316 GLN A O 1
ATOM 2471 N N . ILE A 1 317 ? -20.269 3.710 39.922 1.00 80.25 317 ILE A N 1
ATOM 2472 C CA . ILE A 1 317 ? -19.432 4.892 39.778 1.00 80.25 317 ILE A CA 1
ATOM 2473 C C . ILE A 1 317 ? -19.535 5.707 41.070 1.00 80.25 317 ILE A C 1
ATOM 2475 O O . ILE A 1 317 ? -20.652 6.046 41.475 1.00 80.25 317 ILE A O 1
ATOM 2479 N N . PRO A 1 318 ? -18.415 6.030 41.737 1.00 75.56 318 PRO A N 1
ATOM 2480 C CA . PRO A 1 318 ? -18.436 6.940 42.870 1.00 75.56 318 PRO A CA 1
ATOM 2481 C C . PRO A 1 318 ? -18.843 8.339 42.391 1.00 75.56 318 PRO A C 1
ATOM 2483 O O . PRO A 1 318 ? -18.301 8.874 41.427 1.00 75.56 318 PRO A O 1
ATOM 2486 N N . THR A 1 319 ? -19.832 8.926 43.058 1.00 74.81 319 THR A N 1
ATOM 2487 C CA . THR A 1 319 ? -20.359 10.265 42.772 1.00 74.81 319 THR A CA 1
ATOM 2488 C C . THR A 1 319 ? -20.578 11.038 44.070 1.00 74.81 319 THR A C 1
ATOM 2490 O O . THR A 1 319 ? -20.513 10.477 45.166 1.00 74.81 319 THR A O 1
ATOM 2493 N N . ARG A 1 320 ? -20.941 12.322 43.966 1.00 69.69 320 ARG A N 1
ATOM 2494 C CA . ARG A 1 320 ? -21.341 13.129 45.134 1.00 69.69 320 ARG A CA 1
ATOM 2495 C C . ARG A 1 320 ? -22.563 12.574 45.874 1.00 69.69 320 ARG A C 1
ATOM 2497 O O . ARG A 1 320 ? -22.730 12.854 47.055 1.00 69.69 320 ARG A O 1
ATOM 2504 N N . ALA A 1 321 ? -23.408 11.805 45.190 1.00 70.94 321 ALA A N 1
ATOM 2505 C CA . ALA A 1 321 ? -24.600 11.182 45.760 1.00 70.94 321 ALA A CA 1
ATOM 2506 C C . ALA A 1 321 ? -24.333 9.762 46.303 1.00 70.94 321 ALA A C 1
ATOM 2508 O O . ALA A 1 321 ? -25.275 9.030 46.596 1.00 70.94 321 ALA A O 1
ATOM 2509 N N . GLY A 1 322 ? -23.062 9.357 46.418 1.00 78.31 322 GLY A N 1
ATOM 2510 C CA . GLY A 1 322 ? -22.657 7.985 46.717 1.00 78.31 322 GLY A CA 1
ATOM 2511 C C . GLY A 1 322 ? -22.391 7.181 45.443 1.00 78.31 322 GLY A C 1
ATOM 2512 O O . GLY A 1 322 ? -22.003 7.736 44.414 1.00 78.31 322 GLY A O 1
ATOM 2513 N N . PHE A 1 323 ? -22.579 5.866 45.502 1.00 78.88 323 PHE A N 1
ATOM 2514 C CA . PHE A 1 323 ? -22.368 4.985 44.354 1.00 78.88 323 PHE A CA 1
ATOM 2515 C C . PHE A 1 323 ? -23.582 5.000 43.424 1.00 78.88 323 PHE A C 1
ATOM 2517 O O . PHE A 1 323 ? -24.698 4.689 43.840 1.00 78.88 323 PHE A O 1
ATOM 2524 N N . VAL A 1 324 ? -23.364 5.354 42.157 1.00 78.00 324 VAL A N 1
ATOM 2525 C CA . VAL A 1 324 ? -24.412 5.402 41.132 1.00 78.00 324 VAL A CA 1
ATOM 2526 C C . VAL A 1 324 ? -24.187 4.291 40.120 1.00 78.00 324 VAL A C 1
ATOM 2528 O O . VAL A 1 324 ? -23.131 4.194 39.497 1.00 78.00 324 VAL A O 1
ATOM 2531 N N . GLN A 1 325 ? -25.224 3.482 39.919 1.00 81.00 325 GLN A N 1
ATOM 2532 C CA . GLN A 1 325 ? -25.300 2.546 38.807 1.00 81.00 325 GLN A CA 1
ATOM 2533 C C . GLN A 1 325 ? -25.941 3.250 37.607 1.00 81.00 325 GLN A C 1
ATOM 2535 O O . GLN A 1 325 ? -27.039 3.801 37.719 1.00 81.00 325 GLN A O 1
ATOM 2540 N N . ILE A 1 326 ? -25.286 3.222 36.445 1.00 76.00 326 ILE A N 1
ATOM 2541 C CA . ILE A 1 326 ? -25.902 3.708 35.204 1.00 76.00 326 ILE A CA 1
ATOM 2542 C C . ILE A 1 326 ? -26.895 2.642 34.707 1.00 76.00 326 ILE A C 1
ATOM 2544 O O . ILE A 1 326 ? -26.484 1.500 34.495 1.00 76.00 326 ILE A O 1
ATOM 2548 N N . PRO A 1 327 ? -28.189 2.979 34.514 1.00 73.38 327 PRO A N 1
ATOM 2549 C CA . PRO A 1 327 ? -29.178 2.027 34.012 1.00 73.38 327 PRO A CA 1
ATOM 2550 C C . PRO A 1 327 ? -28.803 1.469 32.638 1.00 73.38 327 PRO A C 1
ATOM 2552 O O . PRO A 1 327 ? -28.258 2.195 31.802 1.00 73.38 327 PRO A O 1
ATOM 2555 N N . TYR A 1 328 ? -29.160 0.209 32.380 1.00 69.81 328 TYR A N 1
ATOM 2556 C CA . TYR A 1 328 ? -28.835 -0.484 31.129 1.00 69.81 328 TYR A CA 1
ATOM 2557 C C . TYR A 1 328 ? -29.312 0.279 29.883 1.00 69.81 328 TYR A C 1
ATOM 2559 O O . TYR A 1 328 ? -28.532 0.481 28.962 1.00 69.81 328 TYR A O 1
ATOM 2567 N N . ASP A 1 329 ? -30.535 0.813 29.883 1.00 70.75 329 ASP A N 1
ATOM 2568 C CA . ASP A 1 329 ? -31.084 1.568 28.741 1.00 70.75 329 ASP A CA 1
ATOM 2569 C C . ASP A 1 329 ? -30.324 2.872 28.451 1.00 70.75 329 ASP A C 1
ATOM 2571 O O . ASP A 1 329 ? -30.338 3.408 27.339 1.00 70.75 329 ASP A O 1
ATOM 2575 N N . THR A 1 330 ? -29.675 3.433 29.470 1.00 69.38 330 THR A N 1
ATOM 2576 C CA . THR A 1 330 ? -28.801 4.601 29.330 1.00 69.38 330 THR A CA 1
ATOM 2577 C C . THR A 1 330 ? -27.431 4.174 28.818 1.00 69.38 330 THR A C 1
ATOM 2579 O O . THR A 1 330 ? -26.896 4.808 27.914 1.00 69.38 330 THR A O 1
ATOM 2582 N N . TYR A 1 331 ? -26.888 3.073 29.340 1.00 71.00 331 TYR A N 1
ATOM 2583 C CA . TYR A 1 331 ? -25.652 2.467 28.849 1.00 71.00 331 TYR A CA 1
ATOM 2584 C C . TYR A 1 331 ? -25.756 2.055 27.369 1.00 71.00 331 TYR A C 1
ATOM 2586 O O . TYR A 1 331 ? -24.870 2.367 26.579 1.00 71.00 331 TYR A O 1
ATOM 2594 N N . ALA A 1 332 ? -26.872 1.450 26.962 1.00 70.50 332 ALA A N 1
ATOM 2595 C CA . ALA A 1 332 ? -27.140 1.085 25.575 1.00 70.50 332 ALA A CA 1
ATOM 2596 C C . ALA A 1 332 ? -27.163 2.316 24.654 1.00 70.50 332 ALA A C 1
ATOM 2598 O O . ALA A 1 332 ? -26.645 2.265 23.543 1.00 70.50 332 ALA A O 1
ATOM 2599 N N . ARG A 1 333 ? -27.697 3.450 25.128 1.00 70.12 333 ARG A N 1
ATOM 2600 C CA . ARG A 1 333 ? -27.648 4.723 24.393 1.00 70.12 333 ARG A CA 1
ATOM 2601 C C . ARG A 1 333 ? -26.237 5.298 24.295 1.00 70.12 333 ARG A C 1
ATOM 2603 O O . ARG A 1 333 ? -25.889 5.795 23.235 1.00 70.12 333 ARG A O 1
ATOM 2610 N N . ILE A 1 334 ? -25.432 5.178 25.352 1.00 67.12 334 ILE A N 1
ATOM 2611 C CA . ILE A 1 334 ? -24.012 5.568 25.355 1.00 67.12 334 ILE A CA 1
ATOM 2612 C C . ILE A 1 334 ? -23.194 4.732 24.354 1.00 67.12 334 ILE A C 1
ATOM 2614 O O . ILE A 1 334 ? -22.271 5.248 23.737 1.00 67.12 334 ILE A O 1
ATOM 2618 N N . LEU A 1 335 ? -23.525 3.450 24.171 1.00 63.66 335 LEU A N 1
ATOM 2619 C CA . LEU A 1 335 ? -22.871 2.592 23.175 1.00 63.66 335 LEU A CA 1
ATOM 2620 C C . LEU A 1 335 ? -23.243 2.933 21.724 1.00 63.66 335 LEU A C 1
ATOM 2622 O O . LEU A 1 335 ? -22.480 2.609 20.816 1.00 63.66 335 LEU A O 1
ATOM 2626 N N . MET A 1 336 ? -24.423 3.519 21.507 1.00 54.06 336 MET A N 1
ATOM 2627 C CA . MET A 1 336 ? -24.961 3.841 20.180 1.00 54.06 336 MET A CA 1
ATOM 2628 C C . MET A 1 336 ? -24.656 5.277 19.717 1.00 54.06 336 MET A C 1
ATOM 2630 O O . MET A 1 336 ? -24.944 5.597 18.565 1.00 54.06 336 MET A O 1
ATOM 2634 N N . SER A 1 337 ? -24.111 6.130 20.593 1.00 45.44 337 SER A N 1
ATOM 2635 C CA . SER A 1 337 ? -23.735 7.529 20.316 1.00 45.44 337 SER A CA 1
ATOM 2636 C C . SER A 1 337 ? -22.250 7.687 20.013 1.00 45.44 337 SER A C 1
ATOM 2638 O O . SER A 1 337 ? -21.914 8.415 19.058 1.00 45.44 337 SER A O 1
#

Sequence (337 aa):
MRALLDDPITLFALAALAVIAYMRTLHRRRRAEAGLVDPDDDPDSIDATKIRSDGRVLLEARNVSRRTIEAALNRFVGDGERLRPRDLGVYVRALTHKSALGEYVLDGDFERLEFLGDSVLNIVVTKYIFDRYPDRQEGFLTRVRTKLVRTSTLAGWASELGLQDMILMCDKAIASGWNLNAKKLEDAFEALVGAVFIDLGISACRRFLHPLLDRSDFGEVEFDSNFKDKLLRIMQAAHSYLTARGLNNSGYGEEMLPTYRVRGTFRGAGDQDLFDVAVVVCGFEMGSGAHVKKRDAEQVAARTGLATIAAHGLPQIPTRAGFVQIPYDTYARILMS

Radius of gyration: 28.71 Å; Cα contacts (8 Å, |Δi|>4): 457; chains: 1; bounding box: 62×49×84 Å